Protein 6AU8 (pdb70)

Solvent-accessible surface area: 16052 Å² total; per-residue (Å²): 255,45,70,46,146,11,132,60,34,0,124,157,34,43,56,153,94,1,24,55,101,1,71,55,27,0,89,127,46,25,94,101,80,92,48,66,77,0,38,101,13,0,38,28,0,0,43,17,0,18,87,58,52,59,58,123,12,0,6,41,0,0,26,10,7,0,36,0,0,63,131,37,149,40,147,46,48,97,112,22,1,75,30,4,8,105,3,6,48,72,6,56,82,138,20,95,68,10,111,75,3,20,71,76,3,22,131,22,5,18,60,79,79,148,153,14,60,59,76,1,9,40,27,4,0,49,22,6,55,174,68,102,55,6,51,78,0,11,96,9,0,8,37,4,77,26,2,93,8,1,0,36,0,0,22,59,9,5,72,66,120,17,100,232,35,0,21,12,0,1,0,0,1,1,0,0,1,0,0,10,67,123,34,86,78,6,0,50,61,0,9,63,16,0,8,136,114,3,98,62,12,121,139,30,61,76,14,121,43,26,0,0,1,0,0,52,0,0,20,80,0,5,95,48,52,83,60,96,6,11,58,16,1,20,106,43,0,46,48,7,1,152,63,0,67,1,0,27,14,0,8,25,46,0,0,70,49,49,43,55,45,110,73,172,77,142,45,72,99,2,38,133,61,0,79,25,120,111,9,30,158,120,20,31,98,40,8,29,107,124,15,27,65,26,0,95,113,7,44,99,46,25,182,152,135,184,110,50,62,120,35,3,123,8,0,74,38,8,32,6,67,184

GO terms:
  GO:0005737 cytoplasm (C, IDA)
  GO:0071818 BAT3 complex (C, IDA)
  GO:0036503 ERAD pathway (P, IMP)
  GO:0140597 protein carrier activity (F, IMP)
  GO:0005829 cytosol (C, IDA)
  GO:0071816 tail-anchored membrane protein insertion into ER membrane (P, IDA)
  GO:0005829 cytosol (C, IMP)
  GO:0045048 protein insertion into ER membrane (P, IMP)
  GO:0071816 tail-anchored membrane protein insertion into ER membrane (P, IMP)
  GO:0005515 protein binding (F, IPI)
  GO:0051087 protein-folding chaperone binding (F, IPI)
  GO:0031647 regulation of protein stability (P, IDA)
  GO:0006511 ubiquitin-dependent protein catabolic process (P, IDA)
  GO:0006620 post-translational protein targeting to endoplasmic reticulum membrane (P, IDA)

Structure (mmCIF, N/CA/C/O backbone):
data_6AU8
#
_entry.id   6AU8
#
_cell.length_a   41.660
_cell.length_b   84.560
_cell.length_c   102.580
_cell.angle_alpha   90.000
_cell.angle_beta   90.000
_cell.angle_gamma   90.000
#
_symmetry.space_group_name_H-M   'P 21 21 21'
#
loop_
_entity.id
_entity.type
_entity.pdbx_description
1 polymer 'Golgi to ER traffic protein 4 homolog'
2 polymer 'Large proline-rich protein BAG6'
3 non-polymer GLYCEROL
4 water water
#
loop_
_atom_site.group_PDB
_atom_site.id
_atom_site.type_symbol
_atom_site.label_atom_id
_atom_site.label_alt_id
_atom_site.label_comp_id
_atom_site.label_asym_id
_atom_site.label_entity_id
_atom_site.label_seq_id
_atom_site.pdbx_PDB_ins_code
_atom_site.Cartn_x
_atom_site.Cartn_y
_atom_site.Cartn_z
_atom_site.occupancy
_atom_site.B_iso_or_equiv
_atom_site.auth_seq_id
_atom_site.auth_comp_id
_atom_site.auth_asym_id
_atom_site.auth_atom_id
_atom_site.pdbx_PDB_model_num
ATOM 1 N N . ARG A 1 3 ? 20.121 -1.637 -22.035 1.00 48.98 25 ARG A N 1
ATOM 2 C CA . ARG A 1 3 ? 20.259 -0.833 -20.818 1.00 56.74 25 ARG A CA 1
ATOM 3 C C . ARG A 1 3 ? 19.526 -1.445 -19.622 1.00 61.58 25 ARG A C 1
ATOM 4 O O . ARG A 1 3 ? 20.136 -1.833 -18.618 1.00 57.60 25 ARG A O 1
ATOM 14 N N . VAL A 1 4 ? 18.205 -1.504 -19.718 1.00 58.88 26 VAL A N 1
ATOM 15 C CA . VAL A 1 4 ? 17.404 -2.070 -18.642 1.00 58.47 26 VAL A CA 1
ATOM 16 C C . VAL A 1 4 ? 17.654 -3.570 -18.547 1.00 50.42 26 VAL A C 1
ATOM 17 O O . VAL A 1 4 ? 17.460 -4.186 -17.499 1.00 49.64 26 VAL A O 1
ATOM 30 N N . GLU A 1 5 ? 18.084 -4.153 -19.659 1.00 47.69 27 GLU A N 1
ATOM 31 C CA . GLU A 1 5 ? 18.368 -5.575 -19.712 1.00 51.87 27 GLU A CA 1
ATOM 32 C C . GLU A 1 5 ? 19.406 -5.935 -18.648 1.00 51.11 27 GLU A C 1
ATOM 33 O O . GLU A 1 5 ? 19.324 -6.984 -18.006 1.00 44.22 27 GLU A O 1
ATOM 45 N N . GLY A 1 6 ? 20.366 -5.043 -18.442 1.00 48.24 28 GLY A N 1
ATOM 46 C CA . GLY A 1 6 ? 21.390 -5.263 -17.439 1.00 45.32 28 GLY A CA 1
ATOM 47 C C . GLY A 1 6 ? 20.818 -5.444 -16.049 1.00 44.42 28 GLY A C 1
ATOM 48 O O . GLY A 1 6 ? 21.266 -6.303 -15.293 1.00 41.64 28 GLY A O 1
ATOM 52 N N . LYS A 1 7 ? 19.820 -4.634 -15.706 1.00 40.24 29 LYS A N 1
ATOM 53 C CA . LYS A 1 7 ? 19.268 -4.643 -14.359 1.00 39.15 29 LYS A CA 1
ATOM 54 C C . LYS A 1 7 ? 18.373 -5.873 -14.130 1.00 40.10 29 LYS A C 1
ATOM 55 O O . LYS A 1 7 ? 18.448 -6.541 -13.086 1.00 34.28 29 LYS A O 1
ATOM 74 N N . LEU A 1 8 ? 17.545 -6.176 -15.125 1.00 34.51 30 LEU A N 1
ATOM 75 C CA . LEU A 1 8 ? 16.694 -7.368 -15.097 1.00 39.92 30 LEU A CA 1
ATOM 76 C C . LEU A 1 8 ? 17.543 -8.617 -15.015 1.00 33.53 30 LEU A C 1
ATOM 77 O O . LEU A 1 8 ? 17.234 -9.537 -14.274 1.00 27.70 30 LEU A O 1
ATOM 93 N N . ARG A 1 9 ? 18.622 -8.640 -15.787 1.00 33.33 31 ARG A N 1
ATOM 94 C CA . ARG A 1 9 ? 19.506 -9.795 -15.826 1.00 34.33 31 ARG A CA 1
ATOM 95 C C . ARG A 1 9 ? 20.123 -10.048 -14.448 1.00 36.99 31 ARG A C 1
ATOM 96 O O . ARG A 1 9 ? 20.283 -11.188 -14.000 1.00 33.73 31 ARG A O 1
ATOM 117 N N . ALA A 1 10 ? 20.444 -8.978 -13.741 1.00 30.80 32 ALA A N 1
ATOM 118 C CA . ALA A 1 10 ? 20.964 -9.117 -12.394 1.00 30.30 32 ALA A CA 1
ATOM 119 C C . ALA A 1 10 ? 19.924 -9.726 -11.442 1.00 31.12 32 ALA A C 1
ATOM 120 O O . ALA A 1 10 ? 20.270 -10.544 -10.592 1.00 34.47 32 ALA A O 1
ATOM 127 N N . SER A 1 11 ? 18.652 -9.357 -11.585 1.00 29.56 33 SER A N 1
ATOM 128 C CA . SER A 1 11 ? 17.616 -9.921 -10.719 1.00 27.66 33 SER A CA 1
ATOM 129 C C . SER A 1 11 ? 17.438 -11.403 -10.992 1.00 27.88 33 SER A C 1
ATOM 130 O O . SER A 1 11 ? 17.255 -12.183 -10.058 1.00 28.60 33 SER A O 1
ATOM 138 N N . VAL A 1 12 ? 17.468 -11.797 -12.261 1.00 27.36 34 VAL A N 1
ATOM 139 C CA . VAL A 1 12 ? 17.343 -13.232 -12.568 1.00 27.66 34 VAL A CA 1
ATOM 140 C C . VAL A 1 12 ? 18.522 -13.990 -11.957 1.00 28.44 34 VAL A C 1
ATOM 141 O O . VAL A 1 12 ? 18.339 -15.027 -11.326 1.00 30.63 34 VAL A O 1
ATOM 154 N N . GLU A 1 13 ? 19.726 -13.471 -12.137 1.00 28.83 35 GLU A N 1
ATOM 155 C CA . GLU A 1 13 ? 20.927 -14.149 -11.662 1.00 38.06 35 GLU A CA 1
ATOM 156 C C . GLU A 1 13 ? 20.956 -14.270 -10.141 1.00 40.98 35 GLU A C 1
ATOM 157 O O . GLU A 1 13 ? 21.506 -15.237 -9.605 1.00 39.69 35 GLU A O 1
ATOM 169 N N . LYS A 1 14 ? 20.348 -13.311 -9.444 1.00 33.90 36 LYS A N 1
ATOM 170 C CA . LYS A 1 14 ? 20.202 -13.399 -7.991 1.00 35.01 36 LYS A CA 1
ATOM 171 C C . LYS A 1 14 ? 19.143 -14.425 -7.568 1.00 36.15 36 LYS A C 1
ATOM 172 O O . LYS A 1 14 ? 19.021 -14.756 -6.386 1.00 33.10 36 LYS A O 1
ATOM 191 N N . GLY A 1 15 ? 18.370 -14.937 -8.519 1.00 30.46 37 GLY A N 1
ATOM 192 C CA . GLY A 1 15 ? 17.292 -15.860 -8.184 1.00 27.15 37 GLY A CA 1
ATOM 193 C C . GLY A 1 15 ? 15.951 -15.214 -7.866 1.00 29.50 37 GLY A C 1
ATOM 194 O O . GLY A 1 15 ? 15.037 -15.886 -7.392 1.00 26.67 37 GLY A O 1
ATOM 198 N N . ASP A 1 16 ? 15.806 -13.921 -8.155 1.00 26.14 38 ASP A N 1
ATOM 199 C CA . ASP A 1 16 ? 14.523 -13.246 -7.930 1.00 25.10 38 ASP A CA 1
ATOM 200 C C . ASP A 1 16 ? 13.647 -13.392 -9.175 1.00 22.29 38 ASP A C 1
ATOM 201 O O . ASP A 1 16 ? 13.393 -12.417 -9.890 1.00 23.86 38 ASP A O 1
ATOM 210 N N . TYR A 1 17 ? 13.221 -14.622 -9.456 1.00 22.22 39 TYR A N 1
ATOM 211 C CA . TYR A 1 17 ? 12.619 -14.934 -10.755 1.00 19.82 39 TYR A CA 1
ATOM 212 C C . TYR A 1 17 ? 11.233 -14.333 -10.905 1.00 22.86 39 TYR A C 1
ATOM 213 O O . TYR A 1 17 ? 10.886 -13.772 -11.964 1.00 22.46 39 TYR A O 1
ATOM 231 N N . TYR A 1 18 ? 10.445 -14.444 -9.842 1.00 21.28 40 TYR A N 1
ATOM 232 C CA . TYR A 1 18 ? 9.091 -13.907 -9.837 1.00 23.89 40 TYR A CA 1
ATOM 233 C C . TYR A 1 18 ? 9.113 -12.405 -10.086 1.00 20.86 40 TYR A C 1
ATOM 234 O O . TYR A 1 18 ? 8.383 -11.874 -10.939 1.00 19.85 40 TYR A O 1
ATOM 252 N N . GLU A 1 19 ? 9.987 -11.727 -9.358 1.00 20.22 41 GLU A N 1
ATOM 253 C CA . GLU A 1 19 ? 10.120 -10.292 -9.467 1.00 20.87 41 GLU A CA 1
ATOM 254 C C . GLU A 1 19 ? 10.575 -9.840 -10.846 1.00 20.20 41 GLU A C 1
ATOM 255 O O . GLU A 1 19 ? 9.994 -8.919 -11.437 1.00 21.27 41 GLU A O 1
ATOM 267 N N . ALA A 1 20 ? 11.604 -10.491 -11.375 1.00 21.21 42 ALA A N 1
ATOM 268 C CA . ALA A 1 20 ? 12.084 -10.165 -12.713 1.00 22.60 42 ALA A CA 1
ATOM 269 C C . ALA A 1 20 ? 10.978 -10.400 -13.735 1.00 21.31 42 ALA A C 1
ATOM 270 O O . ALA A 1 20 ? 10.768 -9.589 -14.633 1.00 19.40 42 ALA A O 1
ATOM 277 N N . HIS A 1 21 ? 10.258 -11.509 -13.587 1.00 20.08 43 HIS A N 1
ATOM 278 C CA . HIS A 1 21 ? 9.182 -11.848 -14.511 1.00 21.98 43 HIS A CA 1
ATOM 279 C C . HIS A 1 21 ? 8.136 -10.735 -14.582 1.00 23.98 43 HIS A C 1
ATOM 280 O O . HIS A 1 21 ? 7.771 -10.291 -15.681 1.00 19.05 43 HIS A O 1
ATOM 294 N N . GLN A 1 22 ? 7.685 -10.238 -13.430 1.00 18.77 44 GLN A N 1
ATOM 295 C CA . GLN A 1 22 ? 6.656 -9.214 -13.432 1.00 20.71 44 GLN A CA 1
ATOM 296 C C . GLN A 1 22 ? 7.204 -7.894 -13.950 1.00 19.44 44 GLN A C 1
ATOM 297 O O . GLN A 1 22 ? 6.457 -7.108 -14.528 1.00 19.30 44 GLN A O 1
ATOM 311 N N . MET A 1 23 ? 8.499 -7.638 -13.759 1.00 18.45 45 MET A N 1
ATOM 312 C CA . MET A 1 23 ? 9.091 -6.428 -14.302 1.00 20.58 45 MET A CA 1
ATOM 313 C C . MET A 1 23 ? 9.196 -6.522 -15.823 1.00 19.16 45 MET A C 1
ATOM 314 O O . MET A 1 23 ? 8.989 -5.534 -16.511 1.00 18.10 45 MET A O 1
ATOM 328 N N . TYR A 1 24 ? 9.508 -7.704 -16.357 1.00 19.20 46 TYR A N 1
ATOM 329 C CA . TYR A 1 24 ? 9.541 -7.860 -17.804 1.00 18.54 46 TYR A CA 1
ATOM 330 C C . TYR A 1 24 ? 8.156 -7.558 -18.376 1.00 20.54 46 TYR A C 1
ATOM 331 O O . TYR A 1 24 ? 8.019 -6.890 -19.415 1.00 18.50 46 TYR A O 1
ATOM 349 N N . ARG A 1 25 ? 7.135 -8.084 -17.709 1.00 18.59 47 ARG A N 1
ATOM 350 C CA . ARG A 1 25 ? 5.759 -7.893 -18.151 1.00 19.09 47 ARG A CA 1
ATOM 351 C C . ARG A 1 25 ? 5.413 -6.417 -18.090 1.00 20.68 47 ARG A C 1
ATOM 352 O O . ARG A 1 25 ? 4.831 -5.872 -19.025 1.00 21.97 47 ARG A O 1
ATOM 373 N N . THR A 1 26 ? 5.803 -5.765 -17.002 1.00 16.95 48 THR A N 1
ATOM 374 C CA . THR A 1 26 ? 5.524 -4.334 -16.875 1.00 16.04 48 THR A CA 1
ATOM 375 C C . THR A 1 26 ? 6.107 -3.535 -18.043 1.00 18.77 48 THR A C 1
ATOM 376 O O . THR A 1 26 ? 5.433 -2.691 -18.670 1.00 20.41 48 THR A O 1
ATOM 387 N N . LEU A 1 27 ? 7.375 -3.768 -18.337 1.00 19.65 49 LEU A N 1
ATOM 388 C CA . LEU A 1 27 ? 8.015 -3.028 -19.410 1.00 19.90 49 LEU A CA 1
ATOM 389 C C . LEU A 1 27 ? 7.421 -3.421 -20.767 1.00 20.86 49 LEU A C 1
ATOM 390 O O . LEU A 1 27 ? 7.275 -2.579 -21.646 1.00 20.09 49 LEU A O 1
ATOM 406 N N . PHE A 1 28 ? 7.083 -4.694 -20.945 1.00 19.55 50 PHE A N 1
ATOM 407 C CA . PHE A 1 28 ? 6.438 -5.109 -22.190 1.00 19.27 50 PHE A CA 1
ATOM 408 C C . PHE A 1 28 ? 5.185 -4.274 -22.472 1.00 20.76 50 PHE A C 1
ATOM 409 O O . PHE A 1 28 ? 5.035 -3.682 -23.535 1.00 19.44 50 PHE A O 1
ATOM 426 N N . PHE A 1 29 ? 4.285 -4.190 -21.509 1.00 17.69 51 PHE A N 1
ATOM 427 C CA . PHE A 1 29 ? 3.022 -3.521 -21.768 1.00 19.69 51 PHE A CA 1
ATOM 428 C C . PHE A 1 29 ? 3.256 -2.018 -21.905 1.00 23.07 51 PHE A C 1
ATOM 429 O O . PHE A 1 29 ? 2.568 -1.350 -22.671 1.00 23.64 51 PHE A O 1
ATOM 446 N N . ARG A 1 30 ? 4.244 -1.501 -21.184 1.00 22.78 52 ARG A N 1
ATOM 447 C CA . ARG A 1 30 ? 4.572 -0.089 -21.282 1.00 26.85 52 ARG A CA 1
ATOM 448 C C . ARG A 1 30 ? 5.073 0.245 -22.689 1.00 27.46 52 ARG A C 1
ATOM 449 O O . ARG A 1 30 ? 4.616 1.215 -23.322 1.00 25.66 52 ARG A O 1
ATOM 470 N N . TYR A 1 31 ? 6.045 -0.528 -23.165 1.00 23.34 53 TYR A N 1
ATOM 471 C CA . TYR A 1 31 ? 6.557 -0.336 -24.525 1.00 23.72 53 TYR A CA 1
ATOM 472 C C . TYR A 1 31 ? 5.458 -0.523 -25.557 1.00 24.38 53 TYR A C 1
ATOM 473 O O . TYR A 1 31 ? 5.349 0.273 -26.517 1.00 25.90 53 TYR A O 1
ATOM 491 N N . MET A 1 32 ? 4.631 -1.551 -25.377 1.00 21.25 54 MET A N 1
ATOM 492 C CA . MET A 1 32 ? 3.529 -1.754 -26.306 1.00 23.83 54 MET A CA 1
ATOM 493 C C . MET A 1 32 ? 2.597 -0.547 -26.308 1.00 31.12 54 MET A C 1
ATOM 494 O O . MET A 1 32 ? 2.201 -0.102 -27.374 1.00 30.40 54 MET A O 1
ATOM 508 N N . SER A 1 33 ? 2.263 -0.006 -25.134 1.00 23.69 55 SER A N 1
ATOM 509 C CA . SER A 1 33 ? 1.380 1.181 -25.076 1.00 30.39 55 SER A CA 1
ATOM 510 C C . SER A 1 33 ? 1.950 2.378 -25.831 1.00 30.23 55 SER A C 1
ATOM 511 O O . SER A 1 33 ? 1.198 3.230 -26.327 1.00 29.74 55 SER A O 1
ATOM 519 N N . GLN A 1 34 ? 3.275 2.455 -25.891 1.00 27.56 56 GLN A N 1
ATOM 520 C CA . GLN A 1 34 ? 3.972 3.511 -26.609 1.00 30.24 56 GLN A CA 1
ATOM 521 C C . GLN A 1 34 ? 4.257 3.163 -28.081 1.00 33.76 56 GLN A C 1
ATOM 522 O O . GLN A 1 34 ? 5.015 3.870 -28.753 1.00 34.08 56 GLN A O 1
ATOM 536 N N . SER A 1 35 ? 3.630 2.094 -28.562 1.00 27.08 57 SER A N 1
ATOM 537 C CA . SER A 1 35 ? 3.848 1.561 -29.916 1.00 28.85 57 SER A CA 1
ATOM 538 C C . SER A 1 35 ? 5.308 1.184 -30.193 1.00 30.23 57 SER A C 1
ATOM 539 O O . SER A 1 35 ? 5.731 1.102 -31.357 1.00 29.84 57 SER A O 1
ATOM 547 N N . LYS A 1 36 ? 6.078 0.932 -29.136 1.00 25.29 58 LYS A N 1
ATOM 548 C CA . LYS A 1 36 ? 7.446 0.452 -29.298 1.00 23.21 58 LYS A CA 1
ATOM 549 C C . LYS A 1 36 ? 7.430 -1.081 -29.389 1.00 25.83 58 LYS A C 1
ATOM 550 O O . LYS A 1 36 ? 7.993 -1.772 -28.521 1.00 23.22 58 LYS A O 1
ATOM 569 N N . HIS A 1 37 ? 6.783 -1.601 -30.436 1.00 25.26 59 HIS A N 1
ATOM 570 C CA . HIS A 1 37 ? 6.525 -3.037 -30.545 1.00 23.84 59 HIS A CA 1
ATOM 571 C C . HIS A 1 37 ? 7.822 -3.836 -30.668 1.00 25.60 59 HIS A C 1
ATOM 572 O O . HIS A 1 37 ? 7.952 -4.943 -30.132 1.00 22.65 59 HIS A O 1
ATOM 586 N N . THR A 1 38 ? 8.776 -3.266 -31.383 1.00 24.15 60 THR A N 1
ATOM 587 C CA . THR A 1 38 ? 10.038 -3.925 -31.625 1.00 24.05 60 THR A CA 1
ATOM 588 C C . THR A 1 38 ? 10.825 -4.070 -30.336 1.00 24.51 60 THR A C 1
ATOM 589 O O . THR A 1 38 ? 11.355 -5.149 -30.041 1.00 24.21 60 THR A O 1
ATOM 600 N N . GLU A 1 39 ? 10.931 -2.972 -29.585 1.00 22.04 61 GLU A N 1
ATOM 601 C CA . GLU A 1 39 ? 11.678 -2.993 -28.326 1.00 24.68 61 GLU A CA 1
ATOM 602 C C . GLU A 1 39 ? 11.022 -3.983 -27.352 1.00 22.73 61 GLU A C 1
ATOM 603 O O . GLU A 1 39 ? 11.704 -4.728 -26.622 1.00 22.69 61 GLU A O 1
ATOM 615 N N . ALA A 1 40 ? 9.696 -4.028 -27.383 1.00 21.59 62 ALA A N 1
ATOM 616 C CA . ALA A 1 40 ? 8.945 -4.924 -26.510 1.00 22.72 62 ALA A CA 1
ATOM 617 C C . ALA A 1 40 ? 9.301 -6.389 -26.818 1.00 22.42 62 ALA A C 1
ATOM 618 O O . ALA A 1 40 ? 9.622 -7.145 -25.911 1.00 23.18 62 ALA A O 1
ATOM 625 N N . ARG A 1 41 ? 9.265 -6.763 -28.093 1.00 21.64 63 ARG A N 1
ATOM 626 C CA . ARG A 1 41 ? 9.593 -8.121 -28.529 1.00 20.32 63 ARG A CA 1
ATOM 627 C C . ARG A 1 41 ? 11.026 -8.506 -28.220 1.00 19.47 63 ARG A C 1
ATOM 628 O O . ARG A 1 41 ? 11.298 -9.637 -27.787 1.00 21.08 63 ARG A O 1
ATOM 649 N N . GLU A 1 42 ? 11.949 -7.579 -28.440 1.00 21.24 64 GLU A N 1
ATOM 650 C CA . GLU A 1 42 ? 13.366 -7.872 -28.276 1.00 22.48 64 GLU A CA 1
ATOM 651 C C . GLU A 1 42 ? 13.695 -8.152 -26.824 1.00 21.48 64 GLU A C 1
ATOM 652 O O . GLU A 1 42 ? 14.465 -9.066 -26.512 1.00 22.82 64 GLU A O 1
ATOM 665 N N . LEU A 1 43 ? 13.095 -7.365 -25.938 1.00 21.55 65 LEU A N 1
ATOM 666 C CA . LEU A 1 43 ? 13.284 -7.534 -24.507 1.00 20.36 65 LEU A CA 1
ATOM 667 C C . LEU A 1 43 ? 12.679 -8.867 -24.053 1.00 20.34 65 LEU A C 1
ATOM 668 O O . LEU A 1 43 ? 13.289 -9.584 -23.256 1.00 22.45 65 LEU A O 1
ATOM 684 N N . MET A 1 44 ? 11.491 -9.208 -24.562 1.00 19.61 66 MET A N 1
ATOM 685 C CA . MET A 1 44 ? 10.848 -10.461 -24.150 1.00 19.86 66 MET A CA 1
ATOM 686 C C . MET A 1 44 ? 11.639 -11.675 -24.630 1.00 23.51 66 MET A C 1
ATOM 687 O O . MET A 1 44 ? 11.733 -12.676 -23.926 1.00 21.43 66 MET A O 1
ATOM 701 N N . TYR A 1 45 ? 12.211 -11.586 -25.824 1.00 22.23 67 TYR A N 1
ATOM 702 C CA . TYR A 1 45 ? 12.929 -12.706 -26.386 1.00 20.00 67 TYR A CA 1
ATOM 703 C C . TYR A 1 45 ? 14.201 -12.942 -25.584 1.00 22.01 67 TYR A C 1
ATOM 704 O O . TYR A 1 45 ? 14.511 -14.062 -25.209 1.00 22.12 67 TYR A O 1
ATOM 722 N N . SER A 1 46 ? 14.930 -11.879 -25.289 1.00 21.46 68 SER A N 1
ATOM 723 C CA . SER A 1 46 ? 16.152 -12.035 -24.503 1.00 25.55 68 SER A CA 1
ATOM 724 C C . SER A 1 46 ? 15.834 -12.521 -23.086 1.00 24.44 68 SER A C 1
ATOM 725 O O . SER A 1 46 ? 16.587 -13.317 -22.514 1.00 25.08 68 SER A O 1
ATOM 733 N N . GLY A 1 47 ? 14.709 -12.066 -22.529 1.00 22.24 69 GLY A N 1
ATOM 734 C CA . GLY A 1 47 ? 14.247 -12.532 -21.228 1.00 24.01 69 GLY A CA 1
ATOM 735 C C . GLY A 1 47 ? 13.860 -14.002 -21.222 1.00 22.10 69 GLY A C 1
ATOM 736 O O . GLY A 1 47 ? 14.215 -14.756 -20.312 1.00 21.54 69 GLY A O 1
ATOM 740 N N . ALA A 1 48 ? 13.144 -14.427 -22.259 1.00 20.91 70 ALA A N 1
ATOM 741 C CA . ALA A 1 48 ? 12.788 -15.844 -22.393 1.00 19.49 70 ALA A CA 1
ATOM 742 C C . ALA A 1 48 ? 14.022 -16.726 -22.363 1.00 19.00 70 ALA A C 1
ATOM 743 O O . ALA A 1 48 ? 14.071 -17.716 -21.620 1.00 19.72 70 ALA A O 1
ATOM 750 N N . LEU A 1 49 ? 15.002 -16.382 -23.184 1.00 21.70 71 LEU A N 1
ATOM 751 C CA . LEU A 1 49 ? 16.238 -17.150 -23.269 1.00 25.66 71 LEU A CA 1
ATOM 752 C C . LEU A 1 49 ? 16.931 -17.214 -21.903 1.00 26.23 71 LEU A C 1
ATOM 753 O O . LEU A 1 49 ? 17.417 -18.274 -21.469 1.00 21.85 71 LEU A O 1
ATOM 769 N N . LEU A 1 50 ? 16.967 -16.082 -21.215 1.00 24.09 72 LEU A N 1
ATOM 770 C CA . LEU A 1 50 ? 17.573 -16.019 -19.896 1.00 24.46 72 LEU A CA 1
ATOM 771 C C . LEU A 1 50 ? 16.831 -16.901 -18.898 1.00 22.64 72 LEU A C 1
ATOM 772 O O . LEU A 1 50 ? 17.452 -17.700 -18.175 1.00 24.06 72 LEU A O 1
ATOM 788 N N . PHE A 1 51 ? 15.500 -16.824 -18.868 1.00 21.37 73 PHE A N 1
ATOM 789 C CA . PHE A 1 51 ? 14.759 -17.721 -17.982 1.00 18.22 73 PHE A CA 1
ATOM 790 C C . PHE A 1 51 ? 14.942 -19.201 -18.371 1.00 21.26 73 PHE A C 1
ATOM 791 O O . PHE A 1 51 ? 15.049 -20.059 -17.487 1.00 21.86 73 PHE A O 1
ATOM 808 N N . PHE A 1 52 ? 15.006 -19.512 -19.668 1.00 19.80 74 PHE A N 1
ATOM 809 C CA . PHE A 1 52 ? 15.223 -20.911 -20.043 1.00 21.10 74 PHE A CA 1
ATOM 810 C C . PHE A 1 52 ? 16.569 -21.425 -19.501 1.00 24.15 74 PHE A C 1
ATOM 811 O O . PHE A 1 52 ? 16.669 -22.571 -19.050 1.00 22.72 74 PHE A O 1
ATOM 828 N N . SER A 1 53 ? 17.591 -20.576 -19.516 1.00 24.02 75 SER A N 1
ATOM 829 C CA . SER A 1 53 ? 18.910 -21.000 -19.063 1.00 28.16 75 SER A CA 1
ATOM 830 C C . SER A 1 53 ? 18.944 -21.318 -17.559 1.00 29.99 75 SER A C 1
ATOM 831 O O . SER A 1 53 ? 19.843 -22.027 -17.108 1.00 28.20 75 SER A O 1
ATOM 839 N N . HIS A 1 54 ? 17.928 -20.863 -16.813 1.00 24.83 76 HIS A N 1
ATOM 840 C CA . HIS A 1 54 ? 17.819 -21.101 -15.392 1.00 25.52 76 HIS A CA 1
ATOM 841 C C . HIS A 1 54 ? 16.828 -22.207 -15.062 1.00 27.14 76 HIS A C 1
ATOM 842 O O . HIS A 1 54 ? 16.552 -22.466 -13.898 1.00 27.76 76 HIS A O 1
ATOM 856 N N . GLY A 1 55 ? 16.294 -22.850 -16.093 1.00 25.36 77 GLY A N 1
ATOM 857 C CA . GLY A 1 55 ? 15.269 -23.856 -15.930 1.00 24.14 77 GLY A CA 1
ATOM 858 C C . GLY A 1 55 ? 13.896 -23.322 -15.581 1.00 26.34 77 GLY A C 1
ATOM 859 O O . GLY A 1 55 ? 12.991 -24.093 -15.239 1.00 26.17 77 GLY A O 1
ATOM 863 N N . GLN A 1 56 ? 13.711 -22.010 -15.684 1.00 19.68 78 GLN A N 1
ATOM 864 C CA . GLN A 1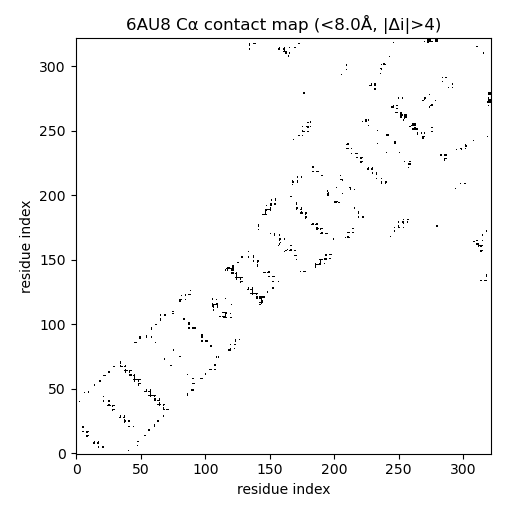 56 ? 12.421 -21.423 -15.333 1.00 20.64 78 GLN A CA 1
ATOM 865 C C . GLN A 1 56 ? 11.474 -21.426 -16.533 1.00 25.31 78 GLN A C 1
ATOM 866 O O . GLN A 1 56 ? 11.272 -20.402 -17.190 1.00 22.45 78 GLN A O 1
ATOM 880 N N . GLN A 1 57 ? 10.900 -22.589 -16.810 1.00 21.84 79 GLN A N 1
ATOM 881 C CA . GLN A 1 57 ? 10.143 -22.818 -18.013 1.00 20.59 79 GLN A CA 1
ATOM 882 C C . GLN A 1 57 ? 8.847 -22.051 -18.025 1.00 23.15 79 GLN A C 1
ATOM 883 O O . GLN A 1 57 ? 8.432 -21.577 -19.067 1.00 24.25 79 GLN A O 1
ATOM 897 N N . ASN A 1 58 ? 8.193 -21.926 -16.885 1.00 23.50 80 ASN A N 1
ATOM 898 C CA . ASN A 1 58 ? 6.903 -21.251 -16.883 1.00 28.20 80 ASN A CA 1
ATOM 899 C C . ASN A 1 58 ? 7.053 -19.777 -17.222 1.00 24.46 80 ASN A C 1
ATOM 900 O O . ASN A 1 58 ? 6.298 -19.256 -18.045 1.00 23.38 80 ASN A O 1
ATOM 911 N N . SER A 1 59 ? 8.032 -19.108 -16.619 1.00 23.25 81 SER A N 1
ATOM 912 C CA . SER A 1 59 ? 8.288 -17.713 -16.964 1.00 20.19 81 SER A CA 1
ATOM 913 C C . SER A 1 59 ? 8.764 -17.538 -18.398 1.00 20.69 81 SER A C 1
ATOM 914 O O . SER A 1 59 ? 8.338 -16.604 -19.071 1.00 20.77 81 SER A O 1
ATOM 922 N N . ALA A 1 60 ? 9.645 -18.419 -18.866 1.00 21.23 82 ALA A N 1
ATOM 923 C CA . ALA A 1 60 ? 10.157 -18.307 -20.225 1.00 20.19 82 ALA A CA 1
ATOM 924 C C . ALA A 1 60 ? 9.029 -18.460 -21.234 1.00 20.89 82 ALA A C 1
ATOM 925 O O . ALA A 1 60 ? 8.982 -17.741 -22.239 1.00 20.58 82 ALA A O 1
ATOM 932 N N . ALA A 1 61 ? 8.143 -19.416 -20.981 1.00 20.71 83 ALA A N 1
ATOM 933 C CA . ALA A 1 61 ? 7.023 -19.654 -21.887 1.00 23.00 83 ALA A CA 1
ATOM 934 C C . ALA A 1 61 ? 6.088 -18.439 -21.921 1.00 23.81 83 ALA A C 1
ATOM 935 O O . ALA A 1 61 ? 5.588 -18.061 -22.971 1.00 21.43 83 ALA A O 1
ATOM 942 N N . ASP A 1 62 ? 5.838 -17.851 -20.761 1.00 19.44 84 ASP A N 1
ATOM 943 C CA . ASP A 1 62 ? 5.013 -16.637 -20.703 1.00 20.74 84 ASP A CA 1
ATOM 944 C C . ASP A 1 62 ? 5.606 -15.501 -21.514 1.00 20.98 84 ASP A C 1
ATOM 945 O O . ASP A 1 62 ? 4.890 -14.859 -22.287 1.00 21.29 84 ASP A O 1
ATOM 954 N N . LEU A 1 63 ? 6.903 -15.242 -21.367 1.00 18.88 85 LEU A N 1
ATOM 955 C CA . LEU A 1 63 ? 7.544 -14.208 -22.175 1.00 19.35 85 LEU A CA 1
ATOM 956 C C . LEU A 1 63 ? 7.525 -14.544 -23.679 1.00 18.25 85 LEU A C 1
ATOM 957 O O . LEU A 1 63 ? 7.398 -13.656 -24.534 1.00 20.88 85 LEU A O 1
ATOM 973 N N . SER A 1 64 ? 7.634 -15.826 -23.998 1.00 19.86 86 SER A N 1
ATOM 974 C CA . SER A 1 64 ? 7.530 -16.289 -25.393 1.00 19.08 86 SER A CA 1
ATOM 975 C C . SER A 1 64 ? 6.165 -15.968 -26.032 1.00 20.99 86 SER A C 1
ATOM 976 O O . SER A 1 64 ? 6.090 -15.648 -27.232 1.00 20.33 86 SER A O 1
ATOM 984 N N . MET A 1 65 ? 5.097 -16.061 -25.253 1.00 19.13 87 MET A N 1
ATOM 985 C CA . MET A 1 65 ? 3.774 -15.703 -25.725 1.00 19.59 87 MET A CA 1
ATOM 986 C C . MET A 1 65 ? 3.735 -14.198 -25.973 1.00 21.72 87 MET A C 1
ATOM 987 O O . MET A 1 65 ? 3.085 -13.740 -26.910 1.00 21.73 87 MET A O 1
ATOM 1001 N N . LEU A 1 66 ? 4.450 -13.422 -25.161 1.00 21.18 88 LEU A N 1
ATOM 1002 C CA . LEU A 1 66 ? 4.449 -11.969 -25.362 1.00 18.50 88 LEU A CA 1
ATOM 1003 C C . LEU A 1 66 ? 5.231 -11.575 -26.625 1.00 20.16 88 LEU A C 1
ATOM 1004 O O . LEU A 1 66 ? 4.892 -10.571 -27.284 1.00 20.49 88 LEU A O 1
ATOM 1020 N N . VAL A 1 67 ? 6.275 -12.334 -26.961 1.00 20.59 89 VAL A N 1
ATOM 1021 C CA . VAL A 1 67 ? 6.917 -12.176 -28.281 1.00 22.37 89 VAL A CA 1
ATOM 1022 C C . VAL A 1 67 ? 5.850 -12.252 -29.383 1.00 20.07 89 VAL A C 1
ATOM 1023 O O . VAL A 1 67 ? 5.781 -11.375 -30.252 1.00 19.31 89 VAL A O 1
ATOM 1036 N N . LEU A 1 68 ? 5.014 -13.282 -29.344 1.00 20.92 90 LEU A N 1
ATOM 1037 C CA . LEU A 1 68 ? 3.973 -13.455 -30.361 1.00 22.16 90 LEU A CA 1
ATOM 1038 C C . LEU A 1 68 ? 2.932 -12.353 -30.313 1.00 23.34 90 LEU A C 1
ATOM 1039 O O . LEU A 1 68 ? 2.462 -11.891 -31.357 1.00 22.67 90 LEU A O 1
ATOM 1055 N N . GLU A 1 69 ? 2.577 -11.892 -29.118 1.00 21.08 91 GLU A N 1
ATOM 1056 C CA . GLU A 1 69 ? 1.667 -10.748 -28.995 1.00 19.97 91 GLU A CA 1
ATOM 1057 C C . GLU A 1 69 ? 2.192 -9.519 -29.728 1.00 22.52 91 GLU A C 1
ATOM 1058 O O . GLU A 1 69 ? 1.434 -8.843 -30.436 1.00 23.30 91 GLU A O 1
ATOM 1070 N N . SER A 1 70 ? 3.475 -9.211 -29.562 1.00 21.30 92 SER A N 1
ATOM 1071 C CA . SER A 1 70 ? 4.071 -8.096 -30.287 1.00 20.50 92 SER A CA 1
ATOM 1072 C C . SER A 1 70 ? 4.084 -8.293 -31.818 1.00 21.93 92 SER A C 1
ATOM 1073 O O . SER A 1 70 ? 3.753 -7.372 -32.587 1.00 24.26 92 SER A O 1
ATOM 1081 N N . LEU A 1 71 ? 4.494 -9.480 -32.267 1.00 18.71 93 LEU A N 1
ATOM 1082 C CA . LEU A 1 71 ? 4.453 -9.818 -33.684 1.00 19.10 93 LEU A CA 1
ATOM 1083 C C . LEU A 1 71 ? 3.059 -9.636 -34.287 1.00 22.80 93 LEU A C 1
ATOM 1084 O O . LEU A 1 71 ? 2.911 -9.173 -35.419 1.00 22.79 93 LEU A O 1
ATOM 1100 N N . GLU A 1 72 ? 2.045 -10.030 -33.529 1.00 19.90 94 GLU A N 1
ATOM 1101 C CA . GLU A 1 72 ? 0.670 -9.933 -33.981 1.00 24.46 94 GLU A CA 1
ATOM 1102 C C . GLU A 1 72 ? 0.171 -8.506 -34.070 1.00 29.31 94 GLU A C 1
ATOM 1103 O O . GLU A 1 72 ? -0.392 -8.096 -35.080 1.00 28.83 94 GLU A O 1
ATOM 1115 N N . LYS A 1 73 ? 0.366 -7.759 -32.991 1.00 23.14 95 LYS A N 1
ATOM 1116 C CA . LYS A 1 73 ? -0.135 -6.376 -32.906 1.00 23.74 95 LYS A CA 1
ATOM 1117 C C . LYS A 1 73 ? 0.536 -5.480 -33.926 1.00 32.34 95 LYS A C 1
ATOM 1118 O O . LYS A 1 73 ? -0.099 -4.586 -34.486 1.00 31.85 95 LYS A O 1
ATOM 1137 N N . ALA A 1 74 ? 1.823 -5.713 -34.156 1.00 26.58 96 ALA A N 1
ATOM 1138 C CA . ALA A 1 74 ? 2.589 -4.931 -35.113 1.00 30.54 96 ALA A CA 1
ATOM 1139 C C . ALA A 1 74 ? 2.405 -5.406 -36.556 1.00 28.72 96 ALA A C 1
ATOM 1140 O O . ALA A 1 74 ? 2.915 -4.780 -37.478 1.00 29.81 96 ALA A O 1
ATOM 1147 N N . GLU A 1 75 ? 1.686 -6.511 -36.745 1.00 23.87 97 GLU A N 1
ATOM 1148 C CA . GLU A 1 75 ? 1.434 -7.062 -38.080 1.00 27.85 97 GLU A CA 1
ATOM 1149 C C . GLU A 1 75 ? 2.721 -7.346 -38.850 1.00 32.03 97 GLU A C 1
ATOM 1150 O O . GLU A 1 75 ? 2.824 -7.092 -40.048 1.00 30.96 97 GLU A O 1
ATOM 1162 N N . VAL A 1 76 ? 3.690 -7.905 -38.137 1.00 25.84 98 VAL A N 1
ATOM 1163 C CA . VAL A 1 76 ? 4.976 -8.307 -38.686 1.00 23.07 98 VAL A CA 1
ATOM 1164 C C . VAL A 1 76 ? 4.785 -9.492 -39.615 1.00 28.02 98 VAL A C 1
ATOM 1165 O O . VAL A 1 76 ? 3.994 -10.398 -39.330 1.00 27.99 98 VAL A O 1
ATOM 1178 N N . GLU A 1 77 ? 5.507 -9.479 -40.730 1.00 24.98 99 GLU A N 1
ATOM 1179 C CA . GLU A 1 77 ? 5.495 -10.570 -41.701 1.00 25.39 99 GLU A CA 1
ATOM 1180 C C . GLU A 1 77 ? 6.583 -11.569 -41.374 1.00 26.00 99 GLU A C 1
ATOM 1181 O O . GLU A 1 77 ? 7.530 -11.255 -40.659 1.00 24.94 99 GLU A O 1
ATOM 1193 N N . VAL A 1 78 ? 6.476 -12.767 -41.934 1.00 25.65 100 VAL A N 1
ATOM 1194 C CA . VAL A 1 78 ? 7.502 -13.756 -41.727 1.00 25.40 100 VAL A CA 1
ATOM 1195 C C . VAL A 1 78 ? 8.828 -13.294 -42.306 1.00 27.42 100 VAL A C 1
ATOM 1196 O O . VAL A 1 78 ? 8.881 -12.719 -43.391 1.00 26.93 100 VAL A O 1
ATOM 1209 N N . ALA A 1 79 ? 9.893 -13.553 -41.556 1.00 26.41 101 ALA A N 1
ATOM 1210 C CA . ALA A 1 79 ? 11.268 -13.386 -42.017 1.00 28.20 101 ALA A CA 1
ATOM 1211 C C . ALA A 1 79 ? 12.100 -14.509 -41.420 1.00 30.90 101 ALA A C 1
ATOM 1212 O O . ALA A 1 79 ? 11.744 -15.034 -40.357 1.00 26.06 101 ALA A O 1
ATOM 1219 N N . ASP A 1 80 ? 13.203 -14.877 -42.064 1.00 24.30 102 ASP A N 1
ATOM 1220 C CA . ASP A 1 80 ? 13.943 -16.066 -41.644 1.00 30.67 102 ASP A CA 1
ATOM 1221 C C . ASP A 1 80 ? 14.385 -15.974 -40.194 1.00 32.28 102 ASP A C 1
ATOM 1222 O O . ASP A 1 80 ? 14.294 -16.945 -39.436 1.00 28.14 102 ASP A O 1
ATOM 1231 N N . GLU A 1 81 ? 14.868 -14.809 -39.798 1.00 29.01 103 GLU A N 1
ATOM 1232 C CA . GLU A 1 81 ? 15.395 -14.645 -38.458 1.00 27.90 103 GLU A CA 1
ATOM 1233 C C . GLU A 1 81 ? 14.303 -14.828 -37.404 1.00 29.06 103 GLU A C 1
ATOM 1234 O O . GLU A 1 81 ? 14.534 -15.449 -36.346 1.00 28.06 103 GLU A O 1
ATOM 1246 N N . LEU A 1 82 ? 13.101 -14.340 -37.704 1.00 21.62 104 LEU A N 1
ATOM 1247 C CA . LEU A 1 82 ? 12.000 -14.433 -36.755 1.00 23.17 104 LEU A CA 1
ATOM 1248 C C . LEU A 1 82 ? 11.604 -15.891 -36.589 1.00 21.77 104 LEU A C 1
ATOM 1249 O O . LEU A 1 82 ? 11.370 -16.364 -35.480 1.00 23.03 104 LEU A O 1
ATOM 1265 N N . LEU A 1 83 ? 11.544 -16.614 -37.701 1.00 20.72 105 LEU A N 1
ATOM 1266 C CA . LEU A 1 83 ? 11.146 -18.021 -37.606 1.00 20.68 105 LEU A CA 1
ATOM 1267 C C . LEU A 1 83 ? 12.159 -18.808 -36.800 1.00 25.78 105 LEU A C 1
ATOM 1268 O O . LEU A 1 83 ? 11.808 -19.696 -36.020 1.00 23.18 105 LEU A O 1
ATOM 1284 N N . GLU A 1 84 ? 13.426 -18.519 -37.025 1.00 24.04 106 GLU A N 1
ATOM 1285 C CA . GLU A 1 84 ? 14.476 -19.237 -36.337 1.00 26.67 106 GLU A CA 1
ATOM 1286 C C . GLU A 1 84 ? 14.444 -18.922 -34.836 1.00 25.91 106 GLU A C 1
ATOM 1287 O O . GLU A 1 84 ? 14.693 -19.797 -34.018 1.00 28.93 106 GLU A O 1
ATOM 1299 N N . ASN A 1 85 ? 14.082 -17.696 -34.491 1.00 24.97 107 ASN A N 1
ATOM 1300 C CA . ASN A 1 85 ? 13.919 -17.309 -33.101 1.00 24.36 107 ASN A CA 1
ATOM 1301 C C . ASN A 1 85 ? 12.791 -18.062 -32.424 1.00 23.96 107 ASN A C 1
ATOM 1302 O O . ASN A 1 85 ? 12.943 -18.555 -31.313 1.00 23.25 107 ASN A O 1
ATOM 1313 N N . LEU A 1 86 ? 11.648 -18.108 -33.083 1.00 21.68 108 LEU A N 1
ATOM 1314 C CA . LEU A 1 86 ? 10.506 -18.824 -32.564 1.00 18.03 108 LEU A CA 1
ATOM 1315 C C . LEU A 1 86 ? 10.782 -20.321 -32.436 1.00 25.11 108 LEU A C 1
ATOM 1316 O O . LEU A 1 86 ? 10.365 -20.923 -31.469 1.00 22.18 108 LEU A O 1
ATOM 1332 N N . ALA A 1 87 ? 11.470 -20.933 -33.403 1.00 23.44 109 ALA A N 1
ATOM 1333 C CA . ALA A 1 87 ? 11.795 -22.363 -33.266 1.00 21.72 109 ALA A CA 1
ATOM 1334 C C . ALA A 1 87 ? 12.803 -22.623 -32.140 1.00 22.23 109 ALA A C 1
ATOM 1335 O O . ALA A 1 87 ? 12.773 -23.688 -31.481 1.00 21.58 109 ALA A O 1
ATOM 1342 N N . LYS A 1 88 ? 13.684 -21.658 -31.895 1.00 21.51 110 LYS A N 1
ATOM 1343 C CA . LYS A 1 88 ? 14.654 -21.798 -30.806 1.00 24.74 110 LYS A CA 1
ATOM 1344 C C . LYS A 1 88 ? 13.929 -21.867 -29.464 1.00 23.24 110 LYS A C 1
ATOM 1345 O O . LYS A 1 88 ? 14.181 -22.754 -28.663 1.00 21.14 110 LYS A O 1
ATOM 1364 N N . VAL A 1 89 ? 13.036 -20.916 -29.223 1.00 21.83 111 VAL A N 1
ATOM 1365 C CA . VAL A 1 89 ? 12.200 -20.922 -28.037 1.00 23.33 111 VAL A CA 1
ATOM 1366 C C . VAL A 1 89 ? 11.404 -22.232 -27.920 1.00 24.25 111 VAL A C 1
ATOM 1367 O O . VAL A 1 89 ? 11.373 -22.842 -26.836 1.00 21.75 111 VAL A O 1
ATOM 1380 N N . PHE A 1 90 ? 10.798 -22.688 -29.022 1.00 21.28 112 PHE A N 1
ATOM 1381 C CA . PHE A 1 90 ? 10.077 -23.966 -29.022 1.00 21.59 112 PHE A CA 1
ATOM 1382 C C . PHE A 1 90 ? 10.963 -25.093 -28.543 1.00 21.74 112 PHE A C 1
ATOM 1383 O O . PHE A 1 90 ? 10.531 -25.951 -27.751 1.00 23.99 112 PHE A O 1
ATOM 1400 N N . SER A 1 91 ? 12.216 -25.086 -28.984 1.00 20.62 113 SER A N 1
ATOM 1401 C CA . SER A 1 91 ? 13.117 -26.201 -28.694 1.00 21.41 113 SER A CA 1
ATOM 1402 C C . SER A 1 91 ? 13.535 -26.231 -27.227 1.00 26.41 113 SER A C 1
ATOM 1403 O O . SER A 1 91 ? 13.960 -27.272 -26.714 1.00 24.93 113 SER A O 1
ATOM 1411 N N . LEU A 1 92 ? 13.422 -25.080 -26.554 1.00 20.83 114 LEU A N 1
ATOM 1412 C CA . LEU A 1 92 ? 13.793 -24.963 -25.134 1.00 25.79 114 LEU A CA 1
ATOM 1413 C C . LEU A 1 92 ? 12.644 -25.278 -24.202 1.00 23.73 114 LEU A C 1
ATOM 1414 O O . LEU A 1 92 ? 12.836 -25.464 -22.996 1.00 27.73 114 LEU A O 1
ATOM 1430 N N . MET A 1 93 ? 11.436 -25.323 -24.741 1.00 22.56 115 MET A N 1
ATOM 1431 C CA . MET A 1 93 ? 10.282 -25.574 -23.924 1.00 22.24 115 MET A CA 1
ATOM 1432 C C . MET A 1 93 ? 10.190 -27.037 -23.587 1.00 30.66 115 MET A C 1
ATOM 1433 O O . MET A 1 93 ? 10.637 -27.898 -24.345 1.00 26.30 115 MET A O 1
ATOM 1447 N N . ASP A 1 94 ? 9.569 -27.302 -22.454 1.00 28.38 116 ASP A N 1
ATOM 1448 C CA . ASP A 1 94 ? 9.323 -28.664 -21.995 1.00 35.89 116 ASP A CA 1
ATOM 1449 C C . ASP A 1 94 ? 8.467 -29.441 -22.995 1.00 28.73 116 ASP A C 1
ATOM 1450 O O . ASP A 1 94 ? 7.319 -29.083 -23.227 1.00 35.21 116 ASP A O 1
ATOM 1459 N N . PRO A 1 95 ? 9.007 -30.527 -23.576 1.00 39.76 117 PRO A N 1
ATOM 1460 C CA . PRO A 1 95 ? 8.223 -31.275 -24.576 1.00 37.19 117 PRO A CA 1
ATOM 1461 C C . PRO A 1 95 ? 6.873 -31.797 -24.050 1.00 39.40 117 PRO A C 1
ATOM 1462 O O . PRO A 1 95 ? 5.963 -32.024 -24.842 1.00 40.37 117 PRO A O 1
ATOM 1473 N N . ASN A 1 96 ? 6.757 -31.959 -22.733 1.00 37.78 118 ASN A N 1
ATOM 1474 C CA . ASN A 1 96 ? 5.505 -32.359 -22.075 1.00 49.00 118 ASN A CA 1
ATOM 1475 C C . ASN A 1 96 ? 4.725 -31.230 -21.387 1.00 52.66 118 ASN A C 1
ATOM 1476 O O . ASN A 1 96 ? 4.178 -31.445 -20.306 1.00 60.97 118 ASN A O 1
ATOM 1487 N N . SER A 1 97 ? 4.673 -30.042 -21.983 1.00 52.38 119 SER A N 1
ATOM 1488 C CA . SER A 1 97 ? 3.889 -28.944 -21.410 1.00 40.35 119 SER A CA 1
ATOM 1489 C C . SER A 1 97 ? 2.749 -28.571 -22.350 1.00 36.64 119 SER A C 1
ATOM 1490 O O . SER A 1 97 ? 2.923 -28.549 -23.570 1.00 43.25 119 SER A O 1
ATOM 1498 N N . PRO A 1 98 ? 1.570 -28.282 -21.790 1.00 38.64 120 PRO A N 1
ATOM 1499 C CA . PRO A 1 98 ? 0.516 -27.758 -22.660 1.00 41.77 120 PRO A CA 1
ATOM 1500 C C . PRO A 1 98 ? 0.962 -26.462 -23.322 1.00 32.43 120 PRO A C 1
ATOM 1501 O O . PRO A 1 98 ? 0.481 -26.127 -24.394 1.00 39.23 120 PRO A O 1
ATOM 1512 N N . GLU A 1 99 ? 1.890 -25.757 -22.679 1.00 42.57 121 GLU A N 1
ATOM 1513 C CA . GLU A 1 99 ? 2.335 -24.453 -23.165 1.00 44.68 121 GLU A CA 1
ATOM 1514 C C . GLU A 1 99 ? 3.016 -24.561 -24.525 1.00 32.95 121 GLU A C 1
ATOM 1515 O O . GLU A 1 99 ? 2.903 -23.675 -25.364 1.00 30.96 121 GLU A O 1
ATOM 1527 N N . ARG A 1 100 ? 3.720 -25.656 -24.760 1.00 33.13 122 ARG A N 1
ATOM 1528 C CA . ARG A 1 100 ? 4.376 -25.805 -26.027 1.00 35.78 122 ARG A CA 1
ATOM 1529 C C . ARG A 1 100 ? 3.332 -25.964 -27.137 1.00 31.77 122 ARG A C 1
ATOM 1530 O O . ARG A 1 100 ? 3.468 -25.390 -28.218 1.00 28.36 122 ARG A O 1
ATOM 1551 N N . VAL A 1 101 ? 2.264 -26.700 -26.847 1.00 29.45 123 VAL A N 1
ATOM 1552 C CA . VAL A 1 101 ? 1.152 -26.853 -27.775 1.00 33.12 123 VAL A CA 1
ATOM 1553 C C . VAL A 1 101 ? 0.540 -25.488 -28.104 1.00 30.87 123 VAL A C 1
ATOM 1554 O O . VAL A 1 101 ? 0.297 -25.163 -29.269 1.00 27.55 123 VAL A O 1
ATOM 1567 N N . THR A 1 102 ? 0.292 -24.699 -27.070 1.00 28.83 124 THR A N 1
ATOM 1568 C CA . THR A 1 102 ? -0.283 -23.363 -27.220 1.00 29.21 124 THR A CA 1
ATOM 1569 C C . THR A 1 102 ? 0.625 -22.462 -28.041 1.00 29.56 124 THR A C 1
ATOM 1570 O O . THR A 1 102 ? 0.164 -21.758 -28.945 1.00 28.65 124 THR A O 1
ATOM 1581 N N . PHE A 1 103 ? 1.915 -22.494 -27.730 1.00 25.23 125 PHE A N 1
ATOM 1582 C CA . PHE A 1 103 ? 2.882 -21.658 -28.446 1.00 23.58 125 PHE A CA 1
ATOM 1583 C C . PHE A 1 103 ? 2.940 -22.028 -29.914 1.00 25.26 125 PHE A C 1
ATOM 1584 O O . PHE A 1 103 ? 2.951 -21.178 -30.764 1.00 23.22 125 PHE A O 1
ATOM 1601 N N . VAL A 1 104 ? 2.96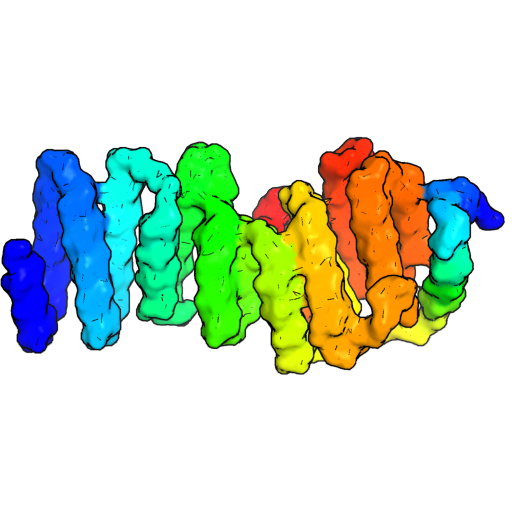3 -23.315 -30.217 1.00 21.72 126 VAL A N 1
ATOM 1602 C CA . VAL A 1 104 ? 3.115 -23.727 -31.608 1.00 23.07 126 VAL A CA 1
ATOM 1603 C C . VAL A 1 104 ? 1.927 -23.315 -32.423 1.00 23.68 126 VAL A C 1
ATOM 1604 O O . VAL A 1 104 ? 2.061 -22.862 -33.555 1.00 25.48 126 VAL A O 1
ATOM 1617 N N . SER A 1 105 ? 0.755 -23.472 -31.838 1.00 23.83 127 SER A N 1
ATOM 1618 C CA . SER A 1 105 ? -0.475 -23.149 -32.527 1.00 22.44 127 SER A CA 1
ATOM 1619 C C . SER A 1 105 ? -0.519 -21.656 -32.851 1.00 28.28 127 SER A C 1
ATOM 1620 O O . SER A 1 105 ? -0.849 -21.253 -33.969 1.00 22.99 127 SER A O 1
ATOM 1628 N N . ARG A 1 106 ? -0.172 -20.843 -31.866 1.00 23.80 128 ARG A N 1
ATOM 1629 C CA . ARG A 1 106 ? -0.202 -19.399 -32.035 1.00 24.60 128 ARG A CA 1
ATOM 1630 C C . ARG A 1 106 ? 0.899 -18.914 -32.979 1.00 20.18 128 ARG A C 1
ATOM 1631 O O . ARG A 1 106 ? 0.692 -17.970 -33.768 1.00 22.34 128 ARG A O 1
ATOM 1652 N N . ALA A 1 107 ? 2.064 -19.545 -32.926 1.00 21.47 129 ALA A N 1
ATOM 1653 C CA . ALA A 1 107 ? 3.162 -19.151 -33.814 1.00 21.54 129 ALA A CA 1
ATOM 1654 C C . ALA A 1 107 ? 2.895 -19.532 -35.265 1.00 21.57 129 ALA A C 1
ATOM 1655 O O . ALA A 1 107 ? 3.214 -18.773 -36.177 1.00 22.54 129 ALA A O 1
ATOM 1662 N N . LEU A 1 108 ? 2.341 -20.722 -35.486 1.00 21.54 130 LEU A N 1
ATOM 1663 C CA . LEU A 1 108 ? 1.992 -21.113 -36.853 1.00 21.55 130 LEU A CA 1
ATOM 1664 C C . LEU A 1 108 ? 0.908 -20.205 -37.407 1.00 25.10 130 LEU A C 1
ATOM 1665 O O . LEU A 1 108 ? 0.953 -19.822 -38.577 1.00 25.52 130 LEU A O 1
ATOM 1681 N N . LYS A 1 109 ? -0.060 -19.834 -36.570 1.00 23.94 131 LYS A N 1
ATOM 1682 C CA . LYS A 1 109 ? -1.128 -18.973 -37.035 1.00 27.27 131 LYS A CA 1
ATOM 1683 C C . LYS A 1 109 ? -0.585 -17.606 -37.441 1.00 24.79 131 LYS A C 1
ATOM 1684 O O . LYS A 1 109 ? -0.964 -17.062 -38.482 1.00 26.71 131 LYS A O 1
ATOM 1703 N N . TRP A 1 110 ? 0.306 -17.055 -36.628 1.00 25.05 132 TRP A N 1
ATOM 1704 C CA . TRP A 1 110 ? 0.953 -15.801 -36.975 1.00 24.14 132 TRP A CA 1
ATOM 1705 C C . TRP A 1 110 ? 1.752 -15.932 -38.286 1.00 25.42 132 TRP A C 1
ATOM 1706 O O . TRP A 1 110 ? 1.711 -15.042 -39.137 1.00 23.45 132 TRP A O 1
ATOM 1727 N N . SER A 1 111 ? 2.446 -17.052 -38.462 1.00 23.82 133 SER A N 1
ATOM 1728 C CA . SER A 1 111 ? 3.336 -17.248 -39.600 1.00 23.06 133 SER A CA 1
ATOM 1729 C C . SER A 1 111 ? 2.541 -17.435 -40.910 1.00 27.52 133 SER A C 1
ATOM 1730 O O . SER A 1 111 ? 3.102 -17.392 -41.996 1.00 24.63 133 SER A O 1
ATOM 1738 N N . SER A 1 112 ? 1.238 -17.639 -40.792 1.00 25.03 134 SER A N 1
ATOM 1739 C CA . SER A 1 112 ? 0.403 -17.875 -41.967 1.00 33.26 134 SER A CA 1
ATOM 1740 C C . SER A 1 112 ? 0.068 -16.559 -42.673 1.00 37.91 134 SER A C 1
ATOM 1741 O O . SER A 1 112 ? -0.217 -16.538 -43.870 1.00 43.31 134 SER A O 1
ATOM 1749 N N . GLY A 1 113 ? 0.116 -15.467 -41.925 1.00 38.66 135 GLY A N 1
ATOM 1750 C CA . GLY A 1 113 ? -0.370 -14.185 -42.412 1.00 45.47 135 GLY A CA 1
ATOM 1751 C C . GLY A 1 113 ? -1.869 -14.266 -42.642 1.00 50.11 135 GLY A C 1
ATOM 1752 O O . GLY A 1 113 ? -2.362 -13.817 -43.675 1.00 67.41 135 GLY A O 1
ATOM 1756 N N . GLY A 1 114 ? -2.567 -14.862 -41.673 1.00 57.84 136 GLY A N 1
ATOM 1757 C CA . GLY A 1 114 ? -4.001 -15.136 -41.716 1.00 57.43 136 GLY A CA 1
ATOM 1758 C C . GLY A 1 114 ? -4.858 -14.291 -42.645 1.00 71.93 136 GLY A C 1
ATOM 1759 O O . GLY A 1 114 ? -5.404 -14.787 -43.638 1.00 72.35 136 GLY A O 1
ATOM 1763 N N . GLY A 1 116 ? -3.257 -16.149 -46.437 1.00 59.72 138 GLY A N 1
ATOM 1764 C CA . GLY A 1 116 ? -3.461 -17.584 -46.327 1.00 63.96 138 GLY A CA 1
ATOM 1765 C C . GLY A 1 116 ? -3.779 -17.963 -44.897 1.00 69.47 138 GLY A C 1
ATOM 1766 O O . GLY A 1 116 ? -3.969 -17.078 -44.060 1.00 71.66 138 GLY A O 1
ATOM 1767 N N . LYS A 1 117 ? -3.855 -19.261 -44.607 1.00 61.56 139 LYS A N 1
ATOM 1768 C CA . LYS A 1 117 ? -3.964 -19.715 -43.214 1.00 73.28 139 LYS A CA 1
ATOM 1769 C C . LYS A 1 117 ? -3.140 -20.985 -42.966 1.00 68.18 139 LYS A C 1
ATOM 1770 O O . LYS A 1 117 ? -3.090 -21.506 -41.848 1.00 73.54 139 LYS A O 1
ATOM 1789 N N . LEU A 1 118 ? -2.472 -21.480 -43.999 1.00 56.41 140 LEU A N 1
ATOM 1790 C CA . LEU A 1 118 ? -1.477 -22.513 -43.782 1.00 57.12 140 LEU A CA 1
ATOM 1791 C C . LEU A 1 118 ? -0.287 -21.943 -43.012 1.00 45.42 140 LEU A C 1
ATOM 1792 O O . LEU A 1 118 ? 0.247 -20.900 -43.395 1.00 37.85 140 LEU A O 1
ATOM 1808 N N . GLY A 1 119 ? 0.100 -22.618 -41.928 1.00 38.09 141 GLY A N 1
ATOM 1809 C CA . GLY A 1 119 ? 1.345 -22.326 -41.239 1.00 32.45 141 GLY A CA 1
ATOM 1810 C C . GLY A 1 119 ? 2.473 -22.262 -42.244 1.00 28.19 141 GLY A C 1
ATOM 1811 O O . GLY A 1 119 ? 2.486 -23.019 -43.225 1.00 25.74 141 GLY A O 1
ATOM 1815 N N . HIS A 1 120 ? 3.426 -21.365 -42.032 1.00 23.53 142 HIS A N 1
ATOM 1816 C CA . HIS A 1 120 ? 4.515 -21.220 -42.994 1.00 24.18 142 HIS A CA 1
ATOM 1817 C C . HIS A 1 120 ? 5.379 -22.488 -43.076 1.00 21.65 142 HIS A C 1
ATOM 1818 O O . HIS A 1 120 ? 5.767 -23.060 -42.043 1.00 22.08 142 HIS A O 1
ATOM 1832 N N . PRO A 1 121 ? 5.693 -22.957 -44.299 1.00 23.05 143 PRO A N 1
ATOM 1833 C CA . PRO A 1 121 ? 6.386 -24.247 -44.343 1.00 19.74 143 PRO A CA 1
ATOM 1834 C C . PRO A 1 121 ? 7.789 -24.261 -43.743 1.00 20.49 143 PRO A C 1
ATOM 1835 O O . PRO A 1 121 ? 8.217 -25.298 -43.275 1.00 21.30 143 PRO A O 1
ATOM 1846 N N . ARG A 1 122 ? 8.485 -23.133 -43.731 1.00 22.19 144 ARG A N 1
ATOM 1847 C CA . ARG A 1 122 ? 9.789 -23.074 -43.083 1.00 23.38 144 ARG A CA 1
ATOM 1848 C C . ARG A 1 122 ? 9.667 -23.214 -41.565 1.00 21.11 144 ARG A C 1
ATOM 1849 O O . ARG A 1 122 ? 10.540 -23.793 -40.931 1.00 23.39 144 ARG A O 1
ATOM 1870 N N . LEU A 1 123 ? 8.594 -22.698 -40.973 1.00 22.18 145 LEU A N 1
ATOM 1871 C CA . LEU A 1 123 ? 8.409 -22.889 -39.540 1.00 19.70 145 LEU A CA 1
ATOM 1872 C C . LEU A 1 123 ? 8.082 -24.339 -39.258 1.00 21.75 145 LEU A C 1
ATOM 1873 O O . LEU A 1 123 ? 8.630 -24.943 -38.327 1.00 20.88 145 LEU A O 1
ATOM 1889 N N . HIS A 1 124 ? 7.200 -24.922 -40.068 1.00 21.63 146 HIS A N 1
ATOM 1890 C CA . HIS A 1 124 ? 6.939 -26.346 -39.919 1.00 18.53 146 HIS A CA 1
ATOM 1891 C C . HIS A 1 124 ? 8.230 -27.160 -40.003 1.00 19.03 146 HIS A C 1
ATOM 1892 O O . HIS A 1 124 ? 8.391 -28.133 -39.255 1.00 23.15 146 HIS A O 1
ATOM 1906 N N . GLN A 1 125 ? 9.098 -26.830 -40.955 1.00 19.91 147 GLN A N 1
ATOM 1907 C CA . GLN A 1 125 ? 10.366 -27.540 -41.121 1.00 19.70 147 GLN A CA 1
ATOM 1908 C C . GLN A 1 125 ? 11.220 -27.459 -39.851 1.00 22.83 147 GLN A C 1
ATOM 1909 O O . GLN A 1 125 ? 11.756 -28.463 -39.372 1.00 23.42 147 GLN A O 1
ATOM 1923 N N . LEU A 1 126 ? 11.371 -26.251 -39.333 1.00 23.68 148 LEU A N 1
ATOM 1924 C CA . LEU A 1 126 ? 12.186 -26.041 -38.133 1.00 19.54 148 LEU A CA 1
ATOM 1925 C C . LEU A 1 126 ? 11.639 -26.831 -36.974 1.00 20.67 148 LEU A C 1
ATOM 1926 O O . LEU A 1 126 ? 12.405 -27.461 -36.255 1.00 24.05 148 LEU A O 1
ATOM 1942 N N . LEU A 1 127 ? 10.321 -26.832 -36.813 1.00 20.32 149 L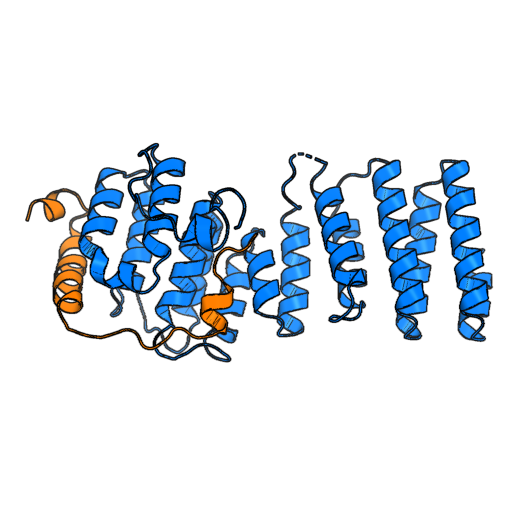EU A N 1
ATOM 1943 C CA . LEU A 1 127 ? 9.705 -27.602 -35.749 1.00 21.06 149 LEU A CA 1
ATOM 1944 C C . LEU A 1 127 ? 9.972 -29.095 -35.948 1.00 23.58 149 LEU A C 1
ATOM 1945 O O . LEU A 1 127 ? 10.291 -29.815 -35.003 1.00 23.28 149 LEU A O 1
ATOM 1961 N N . ALA A 1 128 ? 9.825 -29.557 -37.182 1.00 22.05 150 ALA A N 1
ATOM 1962 C CA . ALA A 1 128 ? 9.991 -30.973 -37.486 1.00 22.51 150 ALA A CA 1
ATOM 1963 C C . ALA A 1 128 ? 11.394 -31.459 -37.156 1.00 18.44 150 ALA A C 1
ATOM 1964 O O . ALA A 1 128 ? 11.578 -32.563 -36.606 1.00 23.58 150 ALA A O 1
ATOM 1971 N N . LEU A 1 129 ? 12.380 -30.629 -37.482 1.00 21.60 151 LEU A N 1
ATOM 1972 C CA . LEU A 1 129 ? 13.781 -30.960 -37.226 1.00 27.57 151 LEU A CA 1
ATOM 1973 C C . LEU A 1 129 ? 14.046 -31.109 -35.731 1.00 26.83 151 LEU A C 1
ATOM 1974 O O . LEU A 1 129 ? 14.711 -32.051 -35.289 1.00 28.33 151 LEU A O 1
ATOM 1990 N N . THR A 1 130 ? 13.499 -30.193 -34.949 1.00 28.25 152 THR A N 1
ATOM 1991 C CA . THR A 1 130 ? 13.631 -30.278 -33.502 1.00 27.60 152 THR A CA 1
ATOM 1992 C C . THR A 1 130 ? 12.974 -31.530 -32.962 1.00 29.87 152 THR A C 1
ATOM 1993 O O . THR A 1 130 ? 13.548 -32.244 -32.135 1.00 27.46 152 THR A O 1
ATOM 2004 N N . LEU A 1 131 ? 11.771 -31.800 -33.446 1.00 25.53 153 LEU A N 1
ATOM 2005 C CA . LEU A 1 131 ? 11.000 -32.913 -32.952 1.00 24.51 153 LEU A CA 1
ATOM 2006 C C . LEU A 1 131 ? 11.660 -34.236 -33.298 1.00 28.61 153 LEU A C 1
ATOM 2007 O O . LEU A 1 131 ? 11.552 -35.192 -32.535 1.00 29.60 153 LEU A O 1
ATOM 2023 N N . TRP A 1 132 ? 12.338 -34.274 -34.445 1.00 26.89 154 TRP A N 1
ATOM 2024 C CA . TRP A 1 132 ? 13.107 -35.435 -34.889 1.00 26.34 154 TRP A CA 1
ATOM 2025 C C . TRP A 1 132 ? 14.294 -35.669 -33.939 1.00 34.46 154 TRP A C 1
ATOM 2026 O O . TRP A 1 132 ? 14.505 -36.778 -33.435 1.00 26.66 154 TRP A O 1
ATOM 2047 N N . LYS A 1 133 ? 15.040 -34.599 -33.669 1.00 32.88 155 LYS A N 1
ATOM 2048 C CA . LYS A 1 133 ? 16.161 -34.672 -32.731 1.00 30.10 155 LYS A CA 1
ATOM 2049 C C . LYS A 1 133 ? 15.676 -35.197 -31.380 1.00 30.85 155 LYS A C 1
ATOM 2050 O O . LYS A 1 133 ? 16.359 -35.992 -30.739 1.00 33.72 155 LYS A O 1
ATOM 2069 N N . GLU A 1 134 ? 14.474 -34.809 -30.970 1.00 27.50 156 GLU A N 1
ATOM 2070 C CA . GLU A 1 134 ? 13.914 -35.276 -29.718 1.00 27.89 156 GLU A CA 1
ATOM 2071 C C . GLU A 1 134 ? 13.310 -36.684 -29.784 1.00 34.73 156 GLU A C 1
ATOM 2072 O O . GLU A 1 134 ? 12.821 -37.170 -28.781 1.00 27.85 156 GLU A O 1
ATOM 2084 N N . GLN A 1 135 ? 13.289 -37.286 -30.969 1.00 30.81 157 GLN A N 1
ATOM 2085 C CA . GLN A 1 135 ? 12.711 -38.620 -31.186 1.00 32.51 157 GLN A CA 1
ATOM 2086 C C . GLN A 1 135 ? 11.194 -38.637 -30.941 1.00 30.36 157 GLN A C 1
ATOM 2087 O O . GLN A 1 135 ? 10.607 -39.681 -30.653 1.00 33.19 157 GLN A O 1
ATOM 2101 N N . ASN A 1 136 ? 10.563 -37.479 -31.124 1.00 25.60 158 ASN A N 1
ATOM 2102 C CA . ASN A 1 136 ? 9.109 -37.390 -31.146 1.00 24.14 158 ASN A CA 1
ATOM 2103 C C . ASN A 1 136 ? 8.695 -37.504 -32.615 1.00 25.38 158 ASN A C 1
ATOM 2104 O O . ASN A 1 136 ? 8.316 -36.524 -33.269 1.00 25.92 158 ASN A O 1
ATOM 2115 N N . TYR A 1 137 ? 8.822 -38.713 -33.135 1.00 24.52 159 TYR A N 1
ATOM 2116 C CA . TYR A 1 137 ? 8.625 -38.972 -34.565 1.00 23.29 159 TYR A CA 1
ATOM 2117 C C . TYR A 1 137 ? 7.217 -38.661 -35.042 1.00 22.01 159 TYR A C 1
ATOM 2118 O O . TYR A 1 137 ? 7.038 -38.191 -36.159 1.00 25.18 159 TYR A O 1
ATOM 2136 N N . CYS A 1 138 ? 6.222 -38.938 -34.214 1.00 24.74 160 CYS A N 1
ATOM 2137 C CA . CYS A 1 138 ? 4.831 -38.726 -34.611 1.00 25.30 160 CYS A CA 1
ATOM 2138 C C . CYS A 1 138 ? 4.571 -37.242 -34.941 1.00 28.59 160 CYS A C 1
ATOM 2139 O O . CYS A 1 138 ? 3.962 -36.876 -35.959 1.00 24.41 160 CYS A O 1
ATOM 2147 N N . GLU A 1 139 ? 5.051 -36.373 -34.065 1.00 24.77 161 GLU A N 1
ATOM 2148 C CA . GLU A 1 139 ? 4.825 -34.947 -34.264 1.00 21.86 161 GLU A CA 1
ATOM 2149 C C . GLU A 1 139 ? 5.749 -34.359 -35.337 1.00 21.62 161 GLU A C 1
ATOM 2150 O O . GLU A 1 139 ? 5.369 -33.444 -36.082 1.00 21.72 161 GLU A O 1
ATOM 2162 N N . SER A 1 140 ? 6.982 -34.848 -35.371 1.00 21.56 162 SER A N 1
ATOM 2163 C CA . SER A 1 140 ? 7.914 -34.486 -36.405 1.00 21.87 162 SER A CA 1
ATOM 2164 C C . SER A 1 140 ? 7.312 -34.718 -37.789 1.00 22.20 162 SER A C 1
ATOM 2165 O O . SER A 1 140 ? 7.416 -33.877 -38.690 1.00 21.97 162 SER A O 1
ATOM 2173 N N . ARG A 1 141 ? 6.676 -35.876 -37.931 1.00 22.81 163 ARG A N 1
ATOM 2174 C CA . ARG A 1 141 ? 6.122 -36.273 -39.219 1.00 21.34 163 ARG A CA 1
ATOM 2175 C C . ARG A 1 141 ? 5.020 -35.313 -39.642 1.00 19.28 163 ARG A C 1
ATOM 2176 O O . ARG A 1 141 ? 4.964 -34.905 -40.809 1.00 23.06 163 ARG A O 1
ATOM 2184 N N . TYR A 1 142 ? 4.146 -34.957 -38.695 1.00 22.50 164 TYR A N 1
ATOM 2185 C CA . TYR A 1 142 ? 3.065 -34.028 -38.971 1.00 24.99 164 TYR A CA 1
ATOM 2186 C C . TYR A 1 142 ? 3.637 -32.742 -39.540 1.00 22.71 164 TYR A C 1
ATOM 2187 O O . TYR A 1 142 ? 3.201 -32.226 -40.580 1.00 21.99 164 TYR A O 1
ATOM 2205 N N . HIS A 1 143 ? 4.638 -32.204 -38.870 1.00 22.92 165 HIS A N 1
ATOM 2206 C CA . HIS A 1 143 ? 5.209 -30.941 -39.344 1.00 22.40 165 HIS A CA 1
ATOM 2207 C C . HIS A 1 143 ? 5.996 -31.099 -40.654 1.00 24.68 165 HIS A C 1
ATOM 2208 O O . HIS A 1 143 ? 5.955 -30.202 -41.504 1.00 22.43 165 HIS A O 1
ATOM 2222 N N . PHE A 1 144 ? 6.679 -32.225 -40.859 1.00 20.81 166 PHE A N 1
ATOM 2223 C CA . PHE A 1 144 ? 7.378 -32.424 -42.126 1.00 22.22 166 PHE A CA 1
ATOM 2224 C C . PHE A 1 144 ? 6.366 -32.428 -43.276 1.00 21.87 166 PHE A C 1
ATOM 2225 O O . PHE A 1 144 ? 6.647 -31.949 -44.361 1.00 23.30 166 PHE A O 1
ATOM 2242 N N . LEU A 1 145 ? 5.183 -32.979 -43.024 1.00 23.81 167 LEU A N 1
ATOM 2243 C CA . LEU A 1 145 ? 4.169 -33.068 -44.073 1.00 23.14 167 LEU A CA 1
ATOM 2244 C C . LEU A 1 145 ? 3.676 -31.696 -44.478 1.00 26.31 167 LEU A C 1
ATOM 2245 O O . LEU A 1 145 ? 3.241 -31.493 -45.603 1.00 24.99 167 LEU A O 1
ATOM 2261 N N . HIS A 1 146 ? 3.737 -30.736 -43.565 1.00 21.36 168 HIS A N 1
ATOM 2262 C CA . HIS A 1 146 ? 3.335 -29.362 -43.898 1.00 22.29 168 HIS A CA 1
ATOM 2263 C C . HIS A 1 146 ? 4.494 -28.451 -44.244 1.00 26.20 168 HIS A C 1
ATOM 2264 O O . HIS A 1 146 ? 4.326 -27.228 -44.421 1.00 25.80 168 HIS A O 1
ATOM 2278 N N . SER A 1 147 ? 5.659 -29.059 -44.384 1.00 21.29 169 SER A N 1
ATOM 2279 C CA . SER A 1 147 ? 6.856 -28.358 -44.797 1.00 26.78 169 SER A CA 1
ATOM 2280 C C . SER A 1 147 ? 7.098 -28.543 -46.296 1.00 30.35 169 SER A C 1
ATOM 2281 O O . SER A 1 147 ? 6.348 -29.244 -46.987 1.00 31.35 169 SER A O 1
ATOM 2289 N N . ALA A 1 148 ? 8.155 -27.944 -46.822 1.00 34.57 170 ALA A N 1
ATOM 2290 C CA . ALA A 1 148 ? 8.532 -28.282 -48.203 1.00 35.04 170 ALA A CA 1
ATOM 2291 C C . ALA A 1 148 ? 9.726 -29.231 -48.223 1.00 33.74 170 ALA A C 1
ATOM 2292 O O . ALA A 1 148 ? 10.447 -29.299 -49.223 1.00 37.49 170 ALA A O 1
ATOM 2299 N N . ASP A 1 149 ? 9.941 -29.961 -47.125 1.00 27.88 171 ASP A N 1
ATOM 2300 C CA . ASP A 1 149 ? 11.207 -30.673 -46.948 1.00 25.25 171 ASP A CA 1
ATOM 2301 C C . ASP A 1 149 ? 11.031 -32.171 -47.085 1.00 32.51 171 ASP A C 1
ATOM 2302 O O . ASP A 1 149 ? 11.011 -32.885 -46.101 1.00 25.34 171 ASP A O 1
ATOM 2311 N N . GLY A 1 150 ? 10.935 -32.649 -48.315 1.00 30.02 172 GLY A N 1
ATOM 2312 C CA . GLY A 1 150 ? 10.760 -34.067 -48.548 1.00 26.89 172 GLY A CA 1
ATOM 2313 C C . GLY A 1 150 ? 11.968 -34.883 -48.138 1.00 26.62 172 GLY A C 1
ATOM 2314 O O . GLY A 1 150 ? 11.842 -36.030 -47.699 1.00 26.21 172 GLY A O 1
ATOM 2318 N N . GLU A 1 151 ? 13.148 -34.297 -48.288 1.00 28.50 173 GLU A N 1
ATOM 2319 C CA . GLU A 1 151 ? 14.376 -35.033 -48.035 1.00 33.31 173 GLU A CA 1
ATOM 2320 C C . GLU A 1 151 ? 14.581 -35.264 -46.538 1.00 30.40 173 GLU A C 1
ATOM 2321 O O . GLU A 1 151 ? 14.964 -36.362 -46.129 1.00 27.40 173 GLU A O 1
ATOM 2333 N N . GLY A 1 152 ? 14.351 -34.229 -45.729 1.00 29.56 174 GLY A N 1
ATOM 2334 C CA . GLY A 1 152 ? 14.375 -34.373 -44.281 1.00 25.63 174 GLY A CA 1
ATOM 2335 C C . GLY A 1 152 ? 13.328 -35.358 -43.813 1.00 25.42 174 GLY A C 1
ATOM 2336 O O . GLY A 1 152 ? 13.575 -36.240 -42.958 1.00 25.60 174 GLY A O 1
ATOM 2340 N N . CYS A 1 153 ? 12.139 -35.236 -44.389 1.00 23.87 175 CYS A N 1
ATOM 2341 C CA . CYS A 1 153 ? 11.054 -36.140 -44.044 1.00 23.64 175 CYS A CA 1
ATOM 2342 C C . CYS A 1 153 ? 11.471 -37.581 -44.277 1.00 21.61 175 CYS A C 1
ATOM 2343 O O . CYS A 1 153 ? 11.218 -38.460 -43.448 1.00 22.19 175 CYS A O 1
ATOM 2351 N N . ALA A 1 154 ? 12.097 -37.828 -45.420 1.00 22.40 176 ALA A N 1
ATOM 2352 C CA . ALA A 1 154 ? 12.472 -39.202 -45.775 1.00 25.04 176 ALA A CA 1
ATOM 2353 C C . ALA A 1 154 ? 13.508 -39.740 -44.800 1.00 24.02 176 ALA A C 1
ATOM 2354 O O . ALA A 1 154 ? 13.393 -40.854 -44.315 1.00 23.72 176 ALA A O 1
ATOM 2361 N N . ASN A 1 155 ? 14.525 -38.937 -44.502 1.00 27.06 177 ASN A N 1
ATOM 2362 C CA . ASN A 1 155 ? 15.555 -39.382 -43.576 1.00 26.32 177 ASN A CA 1
ATOM 2363 C C . ASN A 1 155 ? 14.969 -39.681 -42.199 1.00 27.17 177 ASN A C 1
ATOM 2364 O O . ASN A 1 155 ? 15.328 -40.673 -41.554 1.00 28.69 177 ASN A O 1
ATOM 2375 N N . MET A 1 156 ? 14.049 -38.835 -41.746 1.00 24.59 178 MET A N 1
ATOM 2376 C CA . MET A 1 156 ? 13.384 -39.080 -40.488 1.00 29.30 178 MET A CA 1
ATOM 2377 C C . MET A 1 156 ? 12.581 -40.376 -40.550 1.00 28.32 178 MET A C 1
ATOM 2378 O O . MET A 1 156 ? 12.598 -41.172 -39.604 1.00 23.24 178 MET A O 1
ATOM 2392 N N . LEU A 1 157 ? 11.856 -40.589 -41.647 1.00 23.98 179 LEU A N 1
ATOM 2393 C CA . LEU A 1 157 ? 11.009 -41.770 -41.732 1.00 24.04 179 LEU A CA 1
ATOM 2394 C C . LEU A 1 157 ? 11.826 -43.043 -41.832 1.00 23.28 179 LEU A C 1
ATOM 2395 O O . LEU A 1 157 ? 11.363 -44.087 -41.409 1.00 24.90 179 LEU A O 1
ATOM 2411 N N . VAL A 1 158 ? 13.022 -42.982 -42.400 1.00 23.14 180 VAL A N 1
ATOM 2412 C CA . VAL A 1 158 ? 13.887 -44.165 -42.397 1.00 22.20 180 VAL A CA 1
ATOM 2413 C C . VAL A 1 158 ? 14.204 -44.530 -40.949 1.00 24.96 180 VAL A C 1
ATOM 2414 O O . VAL A 1 158 ? 14.076 -45.681 -40.541 1.00 26.39 180 VAL A O 1
ATOM 2427 N N . GLU A 1 159 ? 14.587 -43.532 -40.157 1.00 26.43 181 GLU A N 1
ATOM 2428 C CA . GLU A 1 159 ? 14.890 -43.743 -38.743 1.00 23.85 181 GLU A CA 1
ATOM 2429 C C . GLU A 1 159 ? 13.674 -44.262 -37.961 1.00 27.68 181 GLU A C 1
ATOM 2430 O O . GLU A 1 159 ? 13.793 -45.202 -37.159 1.00 28.06 181 GLU A O 1
ATOM 2442 N N . TYR A 1 160 ? 12.507 -43.677 -38.219 1.00 23.82 182 TYR A N 1
ATOM 2443 C CA . TYR A 1 160 ? 11.251 -44.024 -37.545 1.00 25.07 182 TYR A CA 1
ATOM 2444 C C . TYR A 1 160 ? 10.817 -45.437 -37.891 1.00 23.53 182 TYR A C 1
ATOM 2445 O O . TYR A 1 160 ? 10.484 -46.248 -37.010 1.00 26.24 182 TYR A O 1
ATOM 2463 N N A SER A 1 161 ? 10.827 -45.749 -39.184 0.63 23.68 183 SER A N 1
ATOM 2464 N N B SER A 1 161 ? 10.812 -45.715 -39.190 0.37 23.78 183 SER A N 1
ATOM 2465 C CA A SER A 1 161 ? 10.395 -47.066 -39.640 0.63 26.31 183 SER A CA 1
ATOM 2466 C CA B SER A 1 161 ? 10.454 -47.025 -39.712 0.37 26.31 183 SER A CA 1
ATOM 2467 C C A SER A 1 161 ? 11.285 -48.176 -39.091 0.63 27.53 183 SER A C 1
ATOM 2468 C C B SER A 1 161 ? 11.281 -48.129 -39.064 0.37 27.51 183 SER A C 1
ATOM 2469 O O A SER A 1 161 ? 10.789 -49.211 -38.681 0.63 27.16 183 SER A O 1
ATOM 2470 O O B SER A 1 161 ? 10.740 -49.088 -38.529 0.37 27.22 183 SER A O 1
ATOM 2485 N N . THR A 1 162 ? 12.596 -47.978 -39.121 1.00 28.09 184 THR A N 1
ATOM 2486 C CA . THR A 1 162 ? 13.512 -48.997 -38.606 1.00 28.86 184 THR A CA 1
ATOM 2487 C C . THR A 1 162 ? 13.521 -49.090 -37.078 1.00 32.62 184 THR A C 1
ATOM 2488 O O . THR A 1 162 ? 13.668 -50.188 -36.534 1.00 33.85 184 THR A O 1
ATOM 2499 N N . SER A 1 163 ? 13.328 -47.968 -36.392 1.00 27.81 185 SER A N 1
ATOM 2500 C CA . SER A 1 163 ? 13.355 -47.902 -34.915 1.00 26.35 185 SER A CA 1
ATOM 2501 C C . SER A 1 163 ? 12.076 -48.359 -34.264 1.00 33.07 185 SER A C 1
ATOM 2502 O O . SER A 1 163 ? 12.116 -49.009 -33.221 1.00 34.81 185 SER A O 1
ATOM 2510 N N . ARG A 1 164 ? 10.937 -48.012 -34.861 1.00 26.03 186 ARG A N 1
ATOM 2511 C CA . ARG A 1 164 ? 9.644 -48.183 -34.190 1.00 25.11 186 ARG A CA 1
ATOM 2512 C C . ARG A 1 164 ? 8.605 -48.953 -34.995 1.00 24.22 186 ARG A C 1
ATOM 2513 O O . ARG A 1 164 ? 7.619 -49.433 -34.432 1.00 26.28 186 ARG A O 1
ATOM 2534 N N . GLY A 1 165 ? 8.786 -49.017 -36.306 1.00 26.33 187 GLY A N 1
ATOM 2535 C CA . GLY A 1 165 ? 7.841 -49.711 -37.174 1.00 25.41 187 GLY A CA 1
ATOM 2536 C C . GLY A 1 165 ? 8.128 -51.198 -37.234 1.00 26.85 187 GLY A C 1
ATOM 2537 O O . GLY A 1 165 ? 9.150 -51.644 -36.730 1.00 27.97 187 GLY A O 1
ATOM 2541 N N . PHE A 1 166 ? 7.239 -51.941 -37.883 1.00 23.99 188 PHE A N 1
ATOM 2542 C CA . PHE A 1 166 ? 7.426 -53.385 -38.111 1.00 26.04 188 PHE A CA 1
ATOM 2543 C C . PHE A 1 166 ? 8.029 -53.692 -39.486 1.00 29.09 188 PHE A C 1
ATOM 2544 O O . PHE A 1 166 ? 7.921 -52.909 -40.449 1.00 27.55 188 PHE A O 1
ATOM 2561 N N . ARG A 1 167 ? 8.671 -54.847 -39.618 1.00 28.70 189 ARG A N 1
ATOM 2562 C CA . ARG A 1 167 ? 9.347 -55.159 -40.891 1.00 28.83 189 ARG A CA 1
ATOM 2563 C C . ARG A 1 167 ? 8.372 -55.302 -42.071 1.00 26.29 189 ARG A C 1
ATOM 2564 O O . ARG A 1 167 ? 8.746 -55.109 -43.208 1.00 31.83 189 ARG A O 1
ATOM 2585 N N . SER A 1 168 ? 7.117 -55.610 -41.782 1.00 25.29 190 SER A N 1
ATOM 2586 C CA . SER A 1 168 ? 6.059 -55.654 -42.797 1.00 28.39 190 SER A CA 1
ATOM 2587 C C . SER A 1 168 ? 5.605 -54.260 -43.318 1.00 24.86 190 SER A C 1
ATOM 2588 O O . SER A 1 168 ? 4.688 -54.169 -44.116 1.00 24.13 190 SER A O 1
ATOM 2596 N N . GLU A 1 169 ? 6.219 -53.194 -42.825 1.00 21.49 191 GLU A N 1
ATOM 2597 C CA . GLU A 1 169 ? 5.694 -51.830 -43.065 1.00 19.88 191 GLU A CA 1
ATOM 2598 C C . GLU A 1 169 ? 6.660 -50.933 -43.792 1.00 21.28 191 GLU A C 1
ATOM 2599 O O . GLU A 1 169 ? 6.392 -49.725 -43.976 1.00 20.59 191 GLU A O 1
ATOM 2611 N N . VAL A 1 170 ? 7.790 -51.488 -44.205 1.00 22.91 192 VAL A N 1
ATOM 2612 C CA . VAL A 1 170 ? 8.864 -50.656 -44.748 1.00 21.49 192 VAL A CA 1
ATOM 2613 C C . VAL A 1 170 ? 8.377 -49.895 -45.988 1.00 23.63 192 VAL A C 1
ATOM 2614 O O . VAL A 1 170 ? 8.622 -48.707 -46.135 1.00 24.27 192 VAL A O 1
ATOM 2627 N N . ASP A 1 171 ? 7.667 -50.572 -46.870 1.00 20.14 193 ASP A N 1
ATOM 2628 C CA . ASP A 1 171 ? 7.117 -49.888 -48.046 1.00 25.67 193 ASP A CA 1
ATOM 2629 C C . ASP A 1 171 ? 5.927 -48.971 -47.697 1.00 22.52 193 ASP A C 1
ATOM 2630 O O . ASP A 1 171 ? 5.726 -47.913 -48.314 1.00 22.67 193 ASP A O 1
ATOM 2639 N N . MET A 1 172 ? 5.148 -49.362 -46.704 1.00 20.40 194 MET A N 1
ATOM 2640 C CA . MET A 1 172 ? 3.973 -48.586 -46.286 1.00 20.27 194 MET A CA 1
ATOM 2641 C C . MET A 1 172 ? 4.305 -47.201 -45.728 1.00 18.12 194 MET A C 1
ATOM 2642 O O . MET A 1 172 ? 3.570 -46.226 -45.980 1.00 20.05 194 MET A O 1
ATOM 2656 N N . PHE A 1 173 ? 5.387 -47.053 -44.959 1.00 20.85 195 PHE A N 1
ATOM 2657 C CA . PHE A 1 173 ? 5.697 -45.728 -44.427 1.00 21.63 195 PHE A CA 1
ATOM 2658 C C . PHE A 1 173 ? 5.909 -44.707 -45.573 1.00 19.97 195 PHE A C 1
ATOM 2659 O O . PHE A 1 173 ? 5.479 -43.562 -45.473 1.00 18.55 195 PHE A O 1
ATOM 2676 N N . VAL A 1 174 ? 6.599 -45.098 -46.635 1.00 20.46 196 VAL A N 1
ATOM 2677 C CA . VAL A 1 174 ? 6.826 -44.127 -47.712 1.00 21.49 196 VAL A CA 1
ATOM 2678 C C . VAL A 1 174 ? 5.567 -43.947 -48.540 1.00 17.84 196 VAL A C 1
ATOM 2679 O O . VAL A 1 174 ? 5.311 -42.833 -49.009 1.00 21.17 196 VAL A O 1
ATOM 2692 N N . ALA A 1 175 ? 4.780 -45.002 -48.735 1.00 19.02 197 ALA A N 1
ATOM 2693 C CA . ALA A 1 175 ? 3.492 -44.849 -49.407 1.00 20.07 197 ALA A CA 1
ATOM 2694 C C . ALA A 1 175 ? 2.591 -43.847 -48.667 1.00 21.63 197 ALA A C 1
ATOM 2695 O O . ALA A 1 175 ? 1.976 -42.960 -49.282 1.00 17.66 197 ALA A O 1
ATOM 2702 N N . GLN A 1 176 ? 2.520 -43.982 -47.342 1.00 19.07 198 GLN A N 1
ATOM 2703 C CA . GLN A 1 176 ? 1.675 -43.122 -46.527 1.00 17.36 198 GLN A CA 1
ATOM 2704 C C . GLN A 1 176 ? 2.093 -41.651 -46.676 1.00 20.21 198 GLN A C 1
ATOM 2705 O O . GLN A 1 176 ? 1.257 -40.748 -46.805 1.00 19.84 198 GLN A O 1
ATOM 2719 N N . ALA A 1 177 ? 3.395 -41.414 -46.692 1.00 19.63 199 ALA A N 1
ATOM 2720 C CA . ALA A 1 177 ? 3.920 -40.051 -46.810 1.00 20.05 199 ALA A CA 1
ATOM 2721 C C . ALA A 1 177 ? 3.681 -39.468 -48.196 1.00 19.90 199 ALA A C 1
ATOM 2722 O O . ALA A 1 177 ? 3.270 -38.318 -48.336 1.00 20.11 199 ALA A O 1
ATOM 2729 N N . VAL A 1 178 ? 3.984 -40.241 -49.229 1.00 19.77 200 VAL A N 1
ATOM 2730 C CA . VAL A 1 178 ? 3.772 -39.754 -50.608 1.00 17.47 200 VAL A CA 1
ATOM 2731 C C . VAL A 1 178 ? 2.314 -39.404 -50.826 1.00 19.84 200 VAL A C 1
ATOM 2732 O O . VAL A 1 178 ? 2.003 -38.331 -51.347 1.00 19.10 200 VAL A O 1
ATOM 2745 N N . LEU A 1 179 ? 1.413 -40.317 -50.434 1.00 19.05 201 LEU A N 1
ATOM 2746 C CA . LEU A 1 179 ? -0.005 -40.103 -50.676 1.00 18.22 201 LEU A CA 1
ATOM 2747 C C . LEU A 1 179 ? -0.497 -38.865 -49.915 1.00 19.55 201 LEU A C 1
ATOM 2748 O O . LEU A 1 179 ? -1.281 -38.084 -50.451 1.00 19.37 201 LEU A O 1
ATOM 2764 N N . GLN A 1 180 ? -0.007 -38.654 -48.704 1.00 17.48 202 GLN A N 1
ATOM 2765 C CA . GLN A 1 180 ? -0.436 -37.478 -47.948 1.00 17.54 202 GLN A CA 1
ATOM 2766 C C . GLN A 1 180 ? 0.149 -36.207 -48.517 1.00 20.94 202 GLN A C 1
ATOM 2767 O O . GLN A 1 180 ? -0.561 -35.203 -48.564 1.00 20.77 202 GLN A O 1
ATOM 2781 N N . PHE A 1 181 ? 1.392 -36.225 -48.994 1.00 17.63 203 PHE A N 1
ATOM 2782 C CA . PHE A 1 181 ? 1.941 -35.023 -49.664 1.00 19.92 203 PHE A CA 1
ATOM 2783 C C . PHE A 1 181 ? 1.110 -34.662 -50.887 1.00 21.39 203 PHE A C 1
ATOM 2784 O O . PHE A 1 181 ? 0.872 -33.468 -51.185 1.00 20.72 203 PHE A O 1
ATOM 2801 N N . LEU A 1 182 ? 0.685 -35.683 -51.632 1.00 19.71 204 LEU A N 1
ATOM 2802 C CA . LEU A 1 182 ? -0.112 -35.443 -52.836 1.00 17.45 204 LEU A CA 1
ATOM 2803 C C . LEU A 1 182 ? -1.498 -34.911 -52.480 1.00 21.32 204 LEU A C 1
ATOM 2804 O O . LEU A 1 182 ? -2.052 -34.101 -53.206 1.00 22.71 204 LEU A O 1
ATOM 2809 N N . CYS A 1 183 ? -2.043 -35.328 -51.334 1.00 17.86 205 CYS A N 1
ATOM 2810 C CA . CYS A 1 183 ? -3.331 -34.803 -50.864 1.00 20.74 205 CYS A CA 1
ATOM 2811 C C . CYS A 1 183 ? -3.222 -33.321 -50.489 1.00 24.61 205 CYS A C 1
ATOM 2812 O O . CYS A 1 183 ? -4.231 -32.621 -50.401 1.00 23.82 205 CYS A O 1
ATOM 2820 N N . LEU A 1 184 ? -1.997 -32.854 -50.276 1.00 23.68 206 LEU A N 1
ATOM 2821 C CA . LEU A 1 184 ? -1.745 -31.435 -49.984 1.00 25.73 206 LEU A CA 1
ATOM 2822 C C . LEU A 1 184 ? -1.279 -30.689 -51.247 1.00 30.91 206 LEU A C 1
ATOM 2823 O O . LEU A 1 184 ? -0.817 -29.549 -51.192 1.00 30.05 206 LEU A O 1
ATOM 2839 N N . LYS A 1 185 ? -1.449 -31.366 -52.376 1.00 28.32 207 LYS A N 1
ATOM 2840 C CA . LYS A 1 185 ? -1.030 -30.971 -53.720 1.00 26.22 207 LYS A CA 1
ATOM 2841 C C . LYS A 1 185 ? 0.437 -30.599 -53.818 1.00 34.47 207 LYS A C 1
ATOM 2842 O O . LYS A 1 185 ? 0.811 -29.688 -54.548 1.00 36.12 207 LYS A O 1
ATOM 2861 N N . ASN A 1 186 ? 1.273 -31.330 -53.096 1.00 26.68 208 ASN A N 1
ATOM 2862 C CA . ASN A 1 186 ? 2.718 -31.097 -53.088 1.00 24.79 208 ASN A CA 1
ATOM 2863 C C . ASN A 1 186 ? 3.424 -32.260 -53.806 1.00 28.12 208 ASN A C 1
ATOM 2864 O O . ASN A 1 186 ? 4.000 -33.145 -53.165 1.00 23.21 208 ASN A O 1
ATOM 2875 N N . LYS A 1 187 ? 3.380 -32.269 -55.139 1.00 26.84 209 LYS A N 1
ATOM 2876 C CA . LYS A 1 187 ? 3.966 -33.374 -55.872 1.00 25.96 209 LYS A CA 1
ATOM 2877 C C . LYS A 1 187 ? 5.497 -33.314 -55.832 1.00 24.48 209 LYS A C 1
ATOM 2878 O O . LYS A 1 187 ? 6.163 -34.348 -55.917 1.00 24.29 209 LYS A O 1
ATOM 2897 N N . SER A 1 188 ? 6.064 -32.130 -55.634 1.00 26.51 210 SER A N 1
ATOM 2898 C CA . SER A 1 188 ? 7.521 -32.017 -55.571 1.00 27.16 210 SER A CA 1
ATOM 2899 C C . SER A 1 188 ? 8.140 -32.748 -54.350 1.00 24.62 210 SER A C 1
ATOM 2900 O O . SER A 1 188 ? 9.065 -33.565 -54.483 1.00 25.92 210 SER A O 1
ATOM 2908 N N . SER A 1 189 ? 7.621 -32.460 -53.170 1.00 23.35 211 SER A N 1
ATOM 2909 C CA . SER A 1 189 ? 8.089 -33.106 -51.949 1.00 22.47 211 SER A CA 1
ATOM 2910 C C . SER A 1 189 ? 7.743 -34.583 -51.969 1.00 22.71 211 SER A C 1
ATOM 2911 O O . SER A 1 189 ? 8.491 -35.396 -51.437 1.00 26.84 211 SER A O 1
ATOM 2919 N N . ALA A 1 190 ? 6.603 -34.918 -52.571 1.00 22.16 212 ALA A N 1
ATOM 2920 C CA . ALA A 1 190 ? 6.188 -36.315 -52.686 1.00 21.43 212 ALA A CA 1
ATOM 2921 C C . ALA A 1 190 ? 7.226 -37.103 -53.486 1.00 21.08 212 ALA A C 1
ATOM 2922 O O . ALA A 1 190 ? 7.594 -38.217 -53.130 1.00 23.47 212 ALA A O 1
ATOM 2929 N N . SER A 1 191 ? 7.697 -36.532 -54.586 1.00 22.00 213 SER A N 1
ATOM 2930 C CA . SER A 1 191 ? 8.729 -37.190 -55.368 1.00 24.40 213 SER A CA 1
ATOM 2931 C C . SER A 1 191 ? 10.055 -37.307 -54.602 1.00 23.77 213 SER A C 1
ATOM 2932 O O . SER A 1 191 ? 10.714 -38.353 -54.624 1.00 24.75 213 SER A O 1
ATOM 2940 N N . VAL A 1 192 ? 10.440 -36.245 -53.911 1.00 22.82 214 VAL A N 1
ATOM 2941 C CA . VAL A 1 192 ? 11.699 -36.240 -53.165 1.00 25.78 214 VAL A CA 1
ATOM 2942 C C . VAL A 1 192 ? 11.660 -37.219 -51.982 1.00 24.14 214 VAL A C 1
ATOM 2943 O O . VAL A 1 192 ? 12.633 -37.948 -51.739 1.00 23.81 214 VAL A O 1
ATOM 2956 N N . VAL A 1 193 ? 10.549 -37.269 -51.258 1.00 22.66 215 VAL A N 1
ATOM 2957 C CA . VAL A 1 193 ? 10.497 -38.202 -50.118 1.00 21.09 215 VAL A CA 1
ATOM 2958 C C . VAL A 1 193 ? 10.589 -39.631 -50.647 1.00 23.93 215 VAL A C 1
ATOM 2959 O O . VAL A 1 193 ? 11.270 -40.471 -50.051 1.00 24.28 215 VAL A O 1
ATOM 2972 N N . PHE A 1 194 ? 9.944 -39.910 -51.776 1.00 22.18 216 PHE A N 1
ATOM 2973 C CA . PHE A 1 194 ? 9.997 -41.256 -52.331 1.00 21.11 216 PHE A CA 1
ATOM 2974 C C . PHE A 1 194 ? 11.416 -41.661 -52.706 1.00 22.97 216 PHE A C 1
ATOM 2975 O O . PHE A 1 194 ? 11.900 -42.738 -52.352 1.00 24.19 216 PHE A O 1
ATOM 2992 N N . THR A 1 195 ? 12.085 -40.783 -53.433 1.00 22.50 217 THR A N 1
ATOM 2993 C CA . THR A 1 195 ? 13.400 -41.084 -53.968 1.00 27.19 217 THR A CA 1
ATOM 2994 C C . THR A 1 195 ? 14.423 -41.228 -52.841 1.00 27.27 217 THR A C 1
ATOM 2995 O O . THR A 1 195 ? 15.245 -42.149 -52.825 1.00 27.36 217 THR A O 1
ATOM 3006 N N . THR A 1 196 ? 14.345 -40.332 -51.875 1.00 24.32 218 THR A N 1
ATOM 3007 C CA . THR A 1 196 ? 15.297 -40.335 -50.768 1.00 27.30 218 THR A CA 1
ATOM 3008 C C . THR A 1 196 ? 15.085 -41.554 -49.889 1.00 27.54 218 THR A C 1
ATOM 3009 O O . THR A 1 196 ? 16.042 -42.234 -49.519 1.00 26.71 218 THR A O 1
ATOM 3020 N N . TYR A 1 197 ? 13.827 -41.857 -49.588 1.00 22.62 219 TYR A N 1
ATOM 3021 C CA . TYR A 1 197 ? 13.520 -42.965 -48.686 1.00 26.03 219 TYR A CA 1
ATOM 3022 C C . TYR A 1 197 ? 13.928 -44.292 -49.298 1.00 28.33 219 TYR A C 1
ATOM 3023 O O . TYR A 1 197 ? 14.565 -45.127 -48.645 1.00 26.67 219 TYR A O 1
ATOM 3041 N N . THR A 1 198 ? 13.546 -44.507 -50.543 1.00 26.79 220 THR A N 1
ATOM 3042 C CA . THR A 1 198 ? 13.808 -45.803 -51.163 1.00 26.13 220 THR A CA 1
ATOM 3043 C C . THR A 1 198 ? 15.315 -46.017 -51.338 1.00 33.21 220 THR A C 1
ATOM 3044 O O . THR A 1 198 ? 15.804 -47.123 -51.129 1.00 33.96 220 THR A O 1
ATOM 3055 N N . GLN A 1 199 ? 16.060 -44.962 -51.647 1.00 27.86 221 GLN A N 1
ATOM 3056 C CA . GLN A 1 199 ? 17.512 -45.099 -51.761 1.00 36.21 221 GLN A CA 1
ATOM 3057 C C . GLN A 1 199 ? 18.186 -45.320 -50.392 1.00 35.00 221 GLN A C 1
ATOM 3058 O O . GLN A 1 199 ? 19.050 -46.186 -50.269 1.00 40.69 221 GLN A O 1
ATOM 3072 N N . LYS A 1 200 ? 17.773 -44.573 -49.369 1.00 30.97 222 LYS A N 1
ATOM 3073 C CA . LYS A 1 200 ? 18.469 -44.613 -48.076 1.00 37.87 222 LYS A CA 1
ATOM 3074 C C . LYS A 1 200 ? 18.014 -45.738 -47.135 1.00 35.74 222 LYS A C 1
ATOM 3075 O O . LYS A 1 200 ? 18.731 -46.088 -46.190 1.00 36.10 222 LYS A O 1
ATOM 3094 N N . HIS A 1 201 ? 16.840 -46.317 -47.358 1.00 27.63 223 HIS A N 1
ATOM 3095 C CA . HIS A 1 201 ? 16.345 -47.306 -46.400 1.00 27.84 223 HIS A CA 1
ATOM 3096 C C . HIS A 1 201 ? 17.105 -48.617 -46.560 1.00 29.92 223 HIS A C 1
ATOM 3097 O O . HIS A 1 201 ? 17.207 -49.138 -47.680 1.00 31.34 223 HIS A O 1
ATOM 3111 N N . PRO A 1 202 ? 17.623 -49.167 -45.449 1.00 31.38 224 PRO A N 1
ATOM 3112 C CA . PRO A 1 202 ? 18.465 -50.364 -45.544 1.00 34.71 224 PRO A CA 1
ATOM 3113 C C . PRO A 1 202 ? 17.737 -51.607 -46.035 1.00 34.60 224 PRO A C 1
ATOM 3114 O O . PRO A 1 202 ? 18.390 -52.517 -46.521 1.00 33.80 224 PRO A O 1
ATOM 3125 N N . SER A 1 203 ? 16.416 -51.645 -45.901 1.00 31.06 225 SER A N 1
ATOM 3126 C CA . SER A 1 203 ? 15.622 -52.803 -46.313 1.00 29.39 225 SER A CA 1
ATOM 3127 C C . SER A 1 203 ? 14.998 -52.696 -47.710 1.00 32.26 225 SER A C 1
ATOM 3128 O O . SER A 1 203 ? 14.154 -53.518 -48.080 1.00 35.43 225 SER A O 1
ATOM 3136 N N . ILE A 1 204 ? 15.402 -51.688 -48.477 1.00 32.90 226 ILE A N 1
ATOM 3137 C CA . ILE A 1 204 ? 14.959 -51.544 -49.861 1.00 31.93 226 ILE A CA 1
ATOM 3138 C C . ILE A 1 204 ? 16.167 -51.568 -50.797 1.00 36.99 226 ILE A C 1
ATOM 3139 O O . ILE A 1 204 ? 17.066 -50.732 -50.694 1.00 44.05 226 ILE A O 1
ATOM 3155 N N . GLU A 1 205 ? 16.161 -52.533 -51.716 1.00 53.51 227 GLU A N 1
ATOM 3156 C CA . GLU A 1 205 ? 17.257 -52.721 -52.666 1.00 53.88 227 GLU A CA 1
ATOM 3157 C C . GLU A 1 205 ? 17.105 -51.793 -53.862 1.00 56.16 227 GLU A C 1
ATOM 3158 O O . GLU A 1 205 ? 16.144 -51.027 -53.945 1.00 54.40 227 GLU A O 1
ATOM 3170 N N . ASP A 1 206 ? 18.062 -51.851 -54.781 1.00 68.80 228 ASP A N 1
ATOM 3171 C CA . ASP A 1 206 ? 18.066 -50.942 -55.925 1.00 68.12 228 ASP A CA 1
ATOM 3172 C C . ASP A 1 206 ? 16.744 -51.018 -56.685 1.00 54.48 228 ASP A C 1
ATOM 3173 O O . ASP A 1 206 ? 16.112 -52.069 -56.769 1.00 59.83 228 ASP A O 1
ATOM 3182 N N . GLY A 1 207 ? 16.321 -49.877 -57.206 1.00 56.15 229 GLY A N 1
ATOM 3183 C CA . GLY A 1 207 ? 15.048 -49.760 -57.888 1.00 34.84 229 GLY A CA 1
ATOM 3184 C C . GLY A 1 207 ? 14.846 -48.291 -58.126 1.00 41.02 229 GLY A C 1
ATOM 3185 O O . GLY A 1 207 ? 15.569 -47.479 -57.544 1.00 47.01 229 GLY A O 1
ATOM 3189 N N . PRO A 1 208 ? 13.849 -47.930 -58.944 1.00 35.82 230 PRO A N 1
ATOM 3190 C CA . PRO A 1 208 ? 12.863 -48.825 -59.554 1.00 32.46 230 PRO A CA 1
ATOM 3191 C C . PRO A 1 208 ? 13.411 -49.562 -60.773 1.00 36.97 230 PRO A C 1
ATOM 3192 O O . PRO A 1 208 ? 14.434 -49.145 -61.294 1.00 40.01 230 PRO A O 1
ATOM 3203 N N . PRO A 1 209 ? 12.741 -50.633 -61.216 1.00 37.34 231 PRO A N 1
ATOM 3204 C CA . PRO A 1 209 ? 11.564 -51.208 -60.567 1.00 33.46 231 PRO A CA 1
ATOM 3205 C C . PRO A 1 209 ? 11.940 -51.910 -59.269 1.00 35.71 231 PRO A C 1
ATOM 3206 O O . PRO A 1 209 ? 13.102 -52.281 -59.066 1.00 32.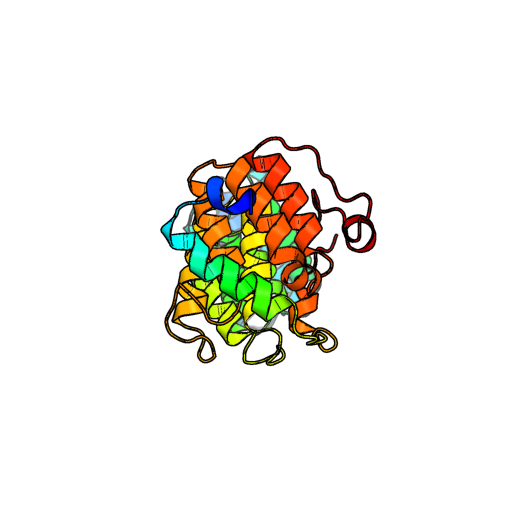82 231 PRO A O 1
ATOM 3217 N N . PHE A 1 210 ? 10.960 -52.079 -58.391 1.00 29.09 232 PHE A N 1
ATOM 3218 C CA . PHE A 1 210 ? 11.201 -52.701 -57.097 1.00 26.87 232 PHE A CA 1
ATOM 3219 C C . PHE A 1 210 ? 10.582 -54.090 -57.010 1.00 28.88 232 PHE A C 1
ATOM 3220 O O . PHE A 1 210 ? 9.690 -54.431 -57.768 1.00 28.25 232 PHE A O 1
ATOM 3237 N N . VAL A 1 211 ? 11.031 -54.876 -56.047 1.00 33.03 233 VAL A N 1
ATOM 3238 C CA . VAL A 1 211 ? 10.415 -56.171 -55.815 1.00 33.27 233 VAL A CA 1
ATOM 3239 C C . VAL A 1 211 ? 9.039 -55.990 -55.181 1.00 31.05 233 VAL A C 1
ATOM 3240 O O . VAL A 1 211 ? 8.116 -56.746 -55.446 1.00 31.06 233 VAL A O 1
ATOM 3253 N N . GLU A 1 212 ? 8.894 -54.947 -54.367 1.00 27.31 234 GLU A N 1
ATOM 3254 C CA . GLU A 1 212 ? 7.641 -54.684 -53.670 1.00 26.10 234 GLU A CA 1
ATOM 3255 C C . GLU A 1 212 ? 6.627 -54.010 -54.595 1.00 25.15 234 GLU A C 1
ATOM 3256 O O . GLU A 1 212 ? 6.867 -52.873 -55.021 1.00 24.68 234 GLU A O 1
ATOM 3268 N N . PRO A 1 213 ? 5.475 -54.652 -54.835 1.00 22.42 235 PRO A N 1
ATOM 3269 C CA . PRO A 1 213 ? 4.469 -53.995 -55.686 1.00 20.45 235 PRO A CA 1
ATOM 3270 C C . PRO A 1 213 ? 4.021 -52.619 -55.188 1.00 22.46 235 PRO A C 1
ATOM 3271 O O . PRO A 1 213 ? 3.778 -51.734 -56.010 1.00 21.58 235 PRO A O 1
ATOM 3282 N N . LEU A 1 214 ? 3.884 -52.425 -53.879 1.00 21.51 236 LEU A N 1
ATOM 3283 C CA . LEU A 1 214 ? 3.421 -51.107 -53.416 1.00 19.95 236 LEU A CA 1
ATOM 3284 C C . LEU A 1 214 ? 4.407 -50.017 -53.811 1.00 20.02 236 LEU A C 1
ATOM 3285 O O . LEU A 1 214 ? 4.019 -48.870 -54.144 1.00 21.14 236 LEU A O 1
ATOM 3301 N N . LEU A 1 215 ? 5.697 -50.336 -53.817 1.00 19.84 237 LEU A N 1
ATOM 3302 C CA . LEU A 1 215 ? 6.664 -49.324 -54.225 1.00 21.86 237 LEU A CA 1
ATOM 3303 C C . LEU A 1 215 ? 6.577 -49.019 -55.731 1.00 21.78 237 LEU A C 1
ATOM 3304 O O . LEU A 1 215 ? 6.751 -47.879 -56.135 1.00 20.92 237 LEU A O 1
ATOM 3320 N N . ASN A 1 216 ? 6.304 -50.015 -56.562 1.00 20.94 238 ASN A N 1
ATOM 3321 C CA . ASN A 1 216 ? 6.126 -49.724 -57.991 1.00 21.73 238 ASN A CA 1
ATOM 3322 C C . ASN A 1 216 ? 4.872 -48.889 -58.212 1.00 19.08 238 ASN A C 1
ATOM 3323 O O . ASN A 1 216 ? 4.871 -47.940 -59.011 1.00 20.91 238 ASN A O 1
ATOM 3334 N N . PHE A 1 217 ? 3.810 -49.229 -57.485 1.00 21.34 239 PHE A N 1
ATOM 3335 C CA . PHE A 1 217 ? 2.602 -48.426 -57.546 1.00 22.43 239 PHE A CA 1
ATOM 3336 C C . PHE A 1 217 ? 2.921 -46.959 -57.279 1.00 20.03 239 PHE A C 1
ATOM 3337 O O . PHE A 1 217 ? 2.538 -46.090 -58.044 1.00 20.14 239 PHE A O 1
ATOM 3354 N N . ILE A 1 218 ? 3.625 -46.676 -56.191 1.00 19.74 240 ILE A N 1
ATOM 3355 C CA . ILE A 1 218 ? 3.890 -45.288 -55.819 1.00 18.38 240 ILE A CA 1
ATOM 3356 C C . ILE A 1 218 ? 4.796 -44.611 -56.866 1.00 22.86 240 ILE A C 1
ATOM 3357 O O . ILE A 1 218 ? 4.570 -43.471 -57.217 1.00 22.34 240 ILE A O 1
ATOM 3373 N N . TRP A 1 219 ? 5.779 -45.348 -57.391 1.00 22.80 241 TRP A N 1
ATOM 3374 C CA . TRP A 1 219 ? 6.670 -44.841 -58.430 1.00 23.60 241 TRP A CA 1
ATOM 3375 C C . TRP A 1 219 ? 5.856 -44.449 -59.665 1.00 23.07 241 TRP A C 1
ATOM 3376 O O . TRP A 1 219 ? 5.957 -43.322 -60.161 1.00 22.96 241 TRP A O 1
ATOM 3397 N N . PHE A 1 220 ? 5.019 -45.366 -60.125 1.00 23.93 242 PHE A N 1
ATOM 3398 C CA . PHE A 1 220 ? 4.173 -45.126 -61.290 1.00 22.83 242 PHE A CA 1
ATOM 3399 C C . PHE A 1 220 ? 3.169 -43.989 -61.050 1.00 24.13 242 PHE A C 1
ATOM 3400 O O . PHE A 1 220 ? 2.916 -43.164 -61.928 1.00 21.60 242 PHE A O 1
ATOM 3418 N N . LEU A 1 221 ? 2.553 -43.985 -59.871 1.00 19.79 243 LEU A N 1
ATOM 3419 C CA . LEU A 1 221 ? 1.634 -42.921 -59.499 1.00 18.90 243 LEU A CA 1
ATOM 3420 C C . LEU A 1 221 ? 2.267 -41.530 -59.616 1.00 20.20 243 LEU A C 1
ATOM 3421 O O . LEU A 1 221 ? 1.628 -40.610 -60.111 1.00 21.59 243 LEU A O 1
ATOM 3437 N N . LEU A 1 222 ? 3.498 -41.359 -59.135 1.00 21.46 244 LEU A N 1
ATOM 3438 C CA . LEU A 1 222 ? 4.183 -40.084 -59.222 1.00 20.78 244 LEU A CA 1
ATOM 3439 C C . LEU A 1 222 ? 4.414 -39.662 -60.681 1.00 24.28 244 LEU A C 1
ATOM 3440 O O . LEU A 1 222 ? 4.277 -38.486 -61.045 1.00 21.78 244 LEU A O 1
ATOM 3456 N N . LEU A 1 223 ? 4.768 -40.632 -61.508 1.00 27.34 245 LEU A N 1
ATOM 3457 C CA . LEU A 1 223 ? 4.940 -40.374 -62.942 1.00 26.06 245 LEU A CA 1
ATOM 3458 C C . LEU A 1 223 ? 3.612 -39.998 -63.601 1.00 24.62 245 LEU A C 1
ATOM 3459 O O . LEU A 1 223 ? 3.556 -39.086 -64.430 1.00 27.54 245 LEU A O 1
ATOM 3475 N N . ALA A 1 224 ? 2.544 -40.705 -63.249 1.00 22.17 246 ALA A N 1
ATOM 3476 C CA . ALA A 1 224 ? 1.228 -40.422 -63.810 1.00 25.67 246 ALA A CA 1
ATOM 3477 C C . ALA A 1 224 ? 0.674 -39.053 -63.388 1.00 28.63 246 ALA A C 1
ATOM 3478 O O . ALA A 1 224 ? 0.058 -38.330 -64.195 1.00 26.60 246 ALA A O 1
ATOM 3485 N N . VAL A 1 225 ? 0.862 -38.699 -62.118 1.00 25.67 247 VAL A N 1
ATOM 3486 C CA . VAL A 1 225 ? 0.402 -37.414 -61.633 1.00 25.92 247 VAL A CA 1
ATOM 3487 C C . VAL A 1 225 ? 1.220 -36.306 -62.267 1.00 32.65 247 VAL A C 1
ATOM 3488 O O . VAL A 1 225 ? 0.658 -35.322 -62.740 1.00 31.68 247 VAL A O 1
ATOM 3501 N N . ASP A 1 226 ? 2.537 -36.460 -62.310 1.00 30.25 248 ASP A N 1
ATOM 3502 C CA . ASP A 1 226 ? 3.369 -35.400 -62.874 1.00 36.35 248 ASP A CA 1
ATOM 3503 C C . ASP A 1 226 ? 3.107 -35.198 -64.368 1.00 39.74 248 ASP A C 1
ATOM 3504 O O . ASP A 1 226 ? 3.275 -34.094 -64.885 1.00 39.80 248 ASP A O 1
ATOM 3513 N N . GLY A 1 227 ? 2.677 -36.256 -65.047 1.00 27.25 249 GLY A N 1
ATOM 3514 C CA . GLY A 1 227 ? 2.352 -36.197 -66.471 1.00 35.23 249 GLY A CA 1
ATOM 3515 C C . GLY A 1 227 ? 0.912 -35.801 -66.770 1.00 38.94 249 GLY A C 1
ATOM 3516 O O . GLY A 1 227 ? 0.529 -35.656 -67.926 1.00 34.10 249 GLY A O 1
ATOM 3520 N N . GLY A 1 228 ? 0.106 -35.624 -65.727 1.00 33.14 250 GLY A N 1
ATOM 3521 C CA . GLY A 1 228 ? -1.299 -35.305 -65.891 1.00 34.77 250 GLY A CA 1
ATOM 3522 C C . GLY A 1 228 ? -2.117 -36.388 -66.566 1.00 36.57 250 GLY A C 1
ATOM 3523 O O . GLY A 1 228 ? -3.081 -36.070 -67.259 1.00 39.00 250 GLY A O 1
ATOM 3527 N N . LYS A 1 229 ? -1.769 -37.661 -66.340 1.00 29.27 251 LYS A N 1
ATOM 3528 C CA . LYS A 1 229 ? -2.361 -38.768 -67.089 1.00 32.73 251 LYS A CA 1
ATOM 3529 C C . LYS A 1 229 ? -3.470 -39.492 -66.326 1.00 32.66 251 LYS A C 1
ATOM 3530 O O . LYS A 1 229 ? -3.191 -40.489 -65.649 1.00 28.64 251 LYS A O 1
ATOM 3549 N N . LEU A 1 230 ? -4.716 -39.031 -66.452 1.00 27.55 252 LEU A N 1
ATOM 3550 C CA . LEU A 1 230 ? -5.812 -39.594 -65.660 1.00 25.32 252 LEU A CA 1
ATOM 3551 C C . LEU A 1 230 ? -6.062 -41.043 -65.998 1.00 29.29 252 LEU A C 1
ATOM 3552 O O . LEU A 1 230 ? -6.326 -41.859 -65.119 1.00 24.10 252 LEU A O 1
ATOM 3568 N N . THR A 1 231 ? -6.004 -41.387 -67.280 1.00 25.38 253 THR A N 1
ATOM 3569 C CA . THR A 1 231 ? -6.286 -42.762 -67.642 1.00 23.46 253 THR A CA 1
ATOM 3570 C C . THR A 1 231 ? -5.263 -43.724 -67.036 1.00 25.50 253 THR A C 1
ATOM 3571 O O . THR A 1 231 ? -5.621 -44.803 -66.581 1.00 27.78 253 THR A O 1
ATOM 3582 N N . VAL A 1 232 ? -4.005 -43.302 -66.983 1.00 24.01 254 VAL A N 1
ATOM 3583 C CA . VAL A 1 232 ? -2.957 -44.111 -66.381 1.00 2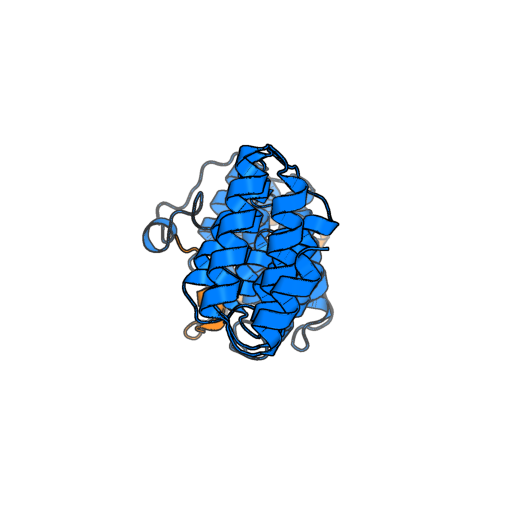2.82 254 VAL A CA 1
ATOM 3584 C C . VAL A 1 232 ? -3.176 -44.268 -64.856 1.00 22.61 254 VAL A C 1
ATOM 3585 O O . VAL A 1 232 ? -3.060 -45.356 -64.302 1.00 24.00 254 VAL A O 1
ATOM 3598 N N . PHE A 1 233 ? -3.467 -43.153 -64.205 1.00 24.53 255 PHE A N 1
ATOM 3599 C CA . PHE A 1 233 ? -3.813 -43.115 -62.786 1.00 22.78 255 PHE A CA 1
ATOM 3600 C C . PHE A 1 233 ? -4.911 -44.111 -62.457 1.00 24.78 255 PHE A C 1
ATOM 3601 O O . PHE A 1 233 ? -4.800 -44.919 -61.520 1.00 24.27 255 PHE A O 1
ATOM 3618 N N . THR A 1 234 ? -5.958 -44.112 -63.279 1.00 22.89 256 THR A N 1
ATOM 3619 C CA . THR A 1 234 ? -7.078 -44.996 -63.038 1.00 21.97 256 THR A CA 1
ATOM 3620 C C . THR A 1 234 ? -6.674 -46.471 -63.148 1.00 28.32 256 THR A C 1
ATOM 3621 O O . THR A 1 234 ? -7.094 -47.298 -62.326 1.00 28.39 256 THR A O 1
ATOM 3632 N N . VAL A 1 235 ? -5.839 -46.800 -64.127 1.00 25.10 257 VAL A N 1
ATOM 3633 C CA . VAL A 1 235 ? -5.405 -48.181 -64.299 1.00 25.31 257 VAL A CA 1
ATOM 3634 C C . VAL A 1 235 ? -4.580 -48.629 -63.104 1.00 22.62 257 VAL A C 1
ATOM 3635 O O . VAL A 1 235 ? -4.754 -49.749 -62.609 1.00 23.10 257 VAL A O 1
ATOM 3648 N N . LEU A 1 236 ? -3.663 -47.765 -62.670 1.00 22.15 258 LEU A N 1
ATOM 3649 C CA . LEU A 1 236 ? -2.796 -48.091 -61.554 1.00 24.01 258 LEU A CA 1
ATOM 3650 C C . LEU A 1 236 ? -3.603 -48.387 -60.310 1.00 25.15 258 LEU A C 1
ATOM 3651 O O . LEU A 1 236 ? -3.353 -49.391 -59.625 1.00 25.16 258 LEU A O 1
ATOM 3667 N N . CYS A 1 237 ? -4.548 -47.516 -59.972 1.00 22.71 259 CYS A N 1
ATOM 3668 C CA . CYS A 1 237 ? -5.351 -47.759 -58.782 1.00 22.38 259 CYS A CA 1
ATOM 3669 C C . CYS A 1 237 ? -6.085 -49.104 -58.871 1.00 24.33 259 CYS A C 1
ATOM 3670 O O . CYS A 1 237 ? -6.203 -49.839 -57.878 1.00 26.36 259 CYS A O 1
ATOM 3678 N N . GLU A 1 238 ? -6.542 -49.464 -60.067 1.00 23.63 260 GLU A N 1
ATOM 3679 C CA . GLU A 1 238 ? -7.283 -50.711 -60.226 1.00 28.37 260 GLU A CA 1
ATOM 3680 C C . GLU A 1 238 ? -6.384 -51.939 -60.097 1.00 26.97 260 GLU A C 1
ATOM 3681 O O . GLU A 1 238 ? -6.733 -52.888 -59.399 1.00 28.27 260 GLU A O 1
ATOM 3693 N N . GLN A 1 239 ? -5.216 -51.917 -60.725 1.00 23.38 261 GLN A N 1
ATOM 3694 C CA . GLN A 1 239 ? -4.383 -53.127 -60.773 1.00 25.83 261 GLN A CA 1
ATOM 3695 C C . GLN A 1 239 ? -3.589 -53.378 -59.483 1.00 23.05 261 GLN A C 1
ATOM 3696 O O . GLN A 1 239 ? -3.080 -54.483 -59.257 1.00 23.60 261 GLN A O 1
ATOM 3710 N N . TYR A 1 240 ? -3.501 -52.373 -58.632 1.00 20.79 262 TYR A N 1
ATOM 3711 C CA . TYR A 1 240 ? -2.757 -52.504 -57.365 1.00 19.92 262 TYR A CA 1
ATOM 3712 C C . TYR A 1 240 ? -3.648 -52.543 -56.141 1.00 20.88 262 TYR A C 1
ATOM 3713 O O . TYR A 1 240 ? -3.184 -52.350 -55.012 1.00 20.99 262 TYR A O 1
ATOM 3731 N N . GLN A 1 241 ? -4.926 -52.839 -56.333 1.00 22.47 263 GLN A N 1
ATOM 3732 C CA . GLN A 1 241 ? -5.837 -52.871 -55.200 1.00 25.70 263 GLN A CA 1
ATOM 3733 C C . GLN A 1 241 ? -5.403 -53.795 -54.055 1.00 26.59 263 GLN A C 1
ATOM 3734 O O . GLN A 1 241 ? -5.507 -53.408 -52.900 1.00 24.36 263 GLN A O 1
ATOM 3748 N N . PRO A 1 242 ? -4.896 -55.001 -54.345 1.00 25.09 264 PRO A N 1
ATOM 3749 C CA . PRO A 1 242 ? -4.498 -55.828 -53.197 1.00 24.94 264 PRO A CA 1
ATOM 3750 C C . PRO A 1 242 ? -3.430 -55.193 -52.304 1.00 26.62 264 PRO A C 1
ATOM 3751 O O . PRO A 1 242 ? -3.490 -55.326 -51.087 1.00 23.90 264 PRO A O 1
ATOM 3762 N N . SER A 1 243 ? -2.470 -54.510 -52.907 1.00 21.21 265 SER A N 1
ATOM 3763 C CA . SER A 1 243 ? -1.476 -53.755 -52.157 1.00 23.30 265 SER A CA 1
ATOM 3764 C C . SER A 1 243 ? -2.106 -52.550 -51.430 1.00 22.77 265 SER A C 1
ATOM 3765 O O . SER A 1 243 ? -1.743 -52.234 -50.299 1.00 22.62 265 SER A O 1
ATOM 3773 N N . LEU A 1 244 ? -3.022 -51.860 -52.101 1.00 19.57 266 LEU A N 1
ATOM 3774 C CA . LEU A 1 244 ? -3.588 -50.639 -51.560 1.00 24.23 266 LEU A CA 1
ATOM 3775 C C . LEU A 1 244 ? -4.507 -50.939 -50.387 1.00 23.65 266 LEU A C 1
ATOM 3776 O O . LEU A 1 244 ? -4.714 -50.079 -49.529 1.00 25.10 266 LEU A O 1
ATOM 3792 N N . ARG A 1 245 ? -5.029 -52.154 -50.306 1.00 20.46 267 ARG A N 1
ATOM 3793 C CA . ARG A 1 245 ? -5.925 -52.489 -49.187 1.00 22.92 267 ARG A CA 1
ATOM 3794 C C . ARG A 1 245 ? -5.173 -52.680 -47.859 1.00 23.67 267 ARG A C 1
ATOM 3795 O O . ARG A 1 245 ? -5.798 -52.829 -46.822 1.00 23.29 267 ARG A O 1
ATOM 3816 N N . ARG A 1 246 ? -3.845 -52.680 -47.900 1.00 19.74 268 ARG A N 1
ATOM 3817 C CA . ARG A 1 246 ? -3.033 -52.895 -46.707 1.00 22.08 268 ARG A CA 1
ATOM 3818 C C . ARG A 1 246 ? -3.145 -51.747 -45.708 1.00 21.18 268 ARG A C 1
ATOM 3819 O O . ARG A 1 246 ? -2.954 -51.946 -44.530 1.00 19.75 268 ARG A O 1
ATOM 3840 N N . ASP A 1 247 ? -3.424 -50.549 -46.194 1.00 22.30 269 ASP A N 1
ATOM 3841 C CA . ASP A 1 247 ? -3.789 -49.428 -45.312 1.00 18.80 269 ASP A CA 1
ATOM 3842 C C . ASP A 1 247 ? -5.196 -49.024 -45.705 1.00 19.83 269 ASP A C 1
ATOM 3843 O O . ASP A 1 247 ? -5.406 -48.605 -46.829 1.00 21.50 269 ASP A O 1
ATOM 3852 N N . PRO A 1 248 ? -6.174 -49.171 -44.791 1.00 25.36 270 PRO A N 1
ATOM 3853 C CA . PRO A 1 248 ? -7.571 -48.841 -45.114 1.00 22.67 270 PRO A CA 1
ATOM 3854 C C . PRO A 1 248 ? -7.755 -47.455 -45.698 1.00 25.54 270 PRO A C 1
ATOM 3855 O O . PRO A 1 248 ? -8.704 -47.253 -46.452 1.00 27.50 270 PRO A O 1
ATOM 3866 N N . MET A 1 249 ? -6.853 -46.536 -45.365 1.00 20.32 271 MET A N 1
ATOM 3867 C CA . MET A 1 249 ? -6.947 -45.149 -45.849 1.00 19.01 271 MET A CA 1
ATOM 3868 C C . MET A 1 249 ? -6.369 -44.890 -47.252 1.00 18.34 271 MET A C 1
ATOM 3869 O O . MET A 1 249 ? -6.629 -43.818 -47.833 1.00 18.39 271 MET A O 1
ATOM 3883 N N . TYR A 1 250 ? -5.557 -45.797 -47.788 1.00 20.38 272 TYR A N 1
ATOM 3884 C CA . TYR A 1 250 ? -4.928 -45.528 -49.093 1.00 23.86 272 TYR A CA 1
ATOM 3885 C C . TYR A 1 250 ? -5.952 -45.186 -50.179 1.00 19.52 272 TYR A C 1
ATOM 3886 O O . TYR A 1 250 ? -5.730 -44.261 -50.936 1.00 20.32 272 TYR A O 1
ATOM 3904 N N . ASN A 1 251 ? -7.051 -45.926 -50.294 1.00 21.01 273 ASN A N 1
ATOM 3905 C CA . ASN A 1 251 ? -8.010 -45.610 -51.355 1.00 20.91 273 ASN A CA 1
ATOM 3906 C C . ASN A 1 251 ? -8.706 -44.290 -51.127 1.00 22.30 273 ASN A C 1
ATOM 3907 O O . ASN A 1 251 ? -9.108 -43.616 -52.070 1.00 22.05 273 ASN A O 1
ATOM 3918 N N . GLU A 1 252 ? -8.848 -43.900 -49.869 1.00 21.53 274 GLU A N 1
ATOM 3919 C CA . GLU A 1 252 ? -9.373 -42.571 -49.588 1.00 20.94 274 GLU A CA 1
ATOM 3920 C C . GLU A 1 252 ? -8.390 -41.471 -49.962 1.00 22.89 274 GLU A C 1
ATOM 3921 O O . GLU A 1 252 ? -8.809 -40.447 -50.513 1.00 24.03 274 GLU A O 1
ATOM 3933 N N . TYR A 1 253 ? -7.097 -41.652 -49.699 1.00 19.79 275 TYR A N 1
ATOM 3934 C CA . TYR A 1 253 ? -6.119 -40.674 -50.160 1.00 18.76 275 TYR A CA 1
ATOM 3935 C C . TYR A 1 253 ? -6.202 -40.592 -51.709 1.00 19.50 275 TYR A C 1
ATOM 3936 O O . TYR A 1 253 ? -6.139 -39.512 -52.275 1.00 19.52 275 TYR A O 1
ATOM 3954 N N . LEU A 1 254 ? -6.334 -41.734 -52.372 1.00 19.33 276 LEU A N 1
ATOM 3955 C CA . LEU A 1 254 ? -6.330 -41.761 -53.850 1.00 19.32 276 LEU A CA 1
ATOM 3956 C C . LEU A 1 254 ? -7.578 -41.109 -54.403 1.00 20.85 276 LEU A C 1
ATOM 3957 O O . LEU A 1 254 ? -7.518 -40.421 -55.433 1.00 21.16 276 LEU A O 1
ATOM 3973 N N . ASP A 1 255 ? -8.703 -41.259 -53.721 1.00 21.44 277 ASP A N 1
ATOM 3974 C CA . ASP A 1 255 ? -9.897 -40.478 -54.098 1.00 28.07 277 ASP A CA 1
ATOM 3975 C C . ASP A 1 255 ? -9.629 -38.970 -54.077 1.00 22.62 277 ASP A C 1
ATOM 3976 O O . ASP A 1 255 ? -10.016 -38.241 -55.007 1.00 21.99 277 ASP A O 1
ATOM 3985 N N . ARG A 1 256 ? -8.993 -38.502 -53.009 1.00 22.63 278 ARG A N 1
ATOM 3986 C CA . ARG A 1 256 ? -8.673 -37.090 -52.872 1.00 24.44 278 ARG A CA 1
ATOM 3987 C C . ARG A 1 256 ? -7.693 -36.624 -53.950 1.00 20.56 278 ARG A C 1
ATOM 3988 O O . ARG A 1 256 ? -7.840 -35.533 -54.528 1.00 21.16 278 ARG A O 1
ATOM 4009 N N . ILE A 1 257 ? -6.681 -37.441 -54.199 1.00 18.86 279 ILE A N 1
ATOM 4010 C CA . ILE A 1 257 ? -5.679 -37.132 -55.215 1.00 21.13 279 ILE A CA 1
ATOM 4011 C C . ILE A 1 257 ? -6.332 -37.044 -56.613 1.00 23.21 279 ILE A C 1
ATOM 4012 O O . ILE A 1 257 ? -6.056 -36.096 -57.356 1.00 21.96 279 ILE A O 1
ATOM 4028 N N . GLY A 1 258 ? -7.210 -37.991 -56.926 1.00 20.79 280 GLY A N 1
ATOM 4029 C CA . GLY A 1 258 ? -7.942 -37.976 -58.189 1.00 22.45 280 GLY A CA 1
ATOM 4030 C C . GLY A 1 258 ? -8.751 -36.695 -58.386 1.00 27.41 280 GLY A C 1
ATOM 4031 O O . GLY A 1 258 ? -8.774 -36.085 -59.474 1.00 22.95 280 GLY A O 1
ATOM 4035 N N . GLN A 1 259 ? -9.459 -36.316 -57.334 1.00 20.75 281 GLN A N 1
ATOM 4036 C CA . GLN A 1 259 ? -10.225 -35.065 -57.297 1.00 23.64 281 GLN A CA 1
ATOM 4037 C C . GLN A 1 259 ? -9.352 -33.841 -57.538 1.00 27.34 281 GLN A C 1
ATOM 4038 O O . GLN A 1 259 ? -9.652 -32.977 -58.386 1.00 25.87 281 GLN A O 1
ATOM 4052 N N . LEU A 1 260 ? -8.256 -33.756 -56.796 1.00 25.47 282 LEU A N 1
ATOM 4053 C CA . LEU A 1 260 ? -7.398 -32.568 -56.820 1.00 26.45 282 LEU A CA 1
ATOM 4054 C C . LEU A 1 260 ? -6.652 -32.379 -58.134 1.00 26.83 282 LEU A C 1
ATOM 4055 O O . LEU A 1 260 ? -6.488 -31.236 -58.622 1.00 27.59 282 LEU A O 1
ATOM 4071 N N . PHE A 1 261 ? -6.171 -33.473 -58.709 1.00 21.59 283 PHE A N 1
ATOM 4072 C CA . PHE A 1 261 ? -5.334 -33.360 -59.893 1.00 26.70 283 PHE A CA 1
ATOM 4073 C C . PHE A 1 261 ? -6.125 -33.506 -61.199 1.00 32.78 283 PHE A C 1
ATOM 4074 O O . PHE A 1 261 ? -5.718 -32.980 -62.233 1.00 30.26 283 PHE A O 1
ATOM 4091 N N . PHE A 1 262 ? -7.268 -34.182 -61.154 1.00 29.68 284 PHE A N 1
ATOM 4092 C CA . PHE A 1 262 ? -7.993 -34.522 -62.375 1.00 26.96 284 PHE A CA 1
ATOM 4093 C C . PHE A 1 262 ? -9.493 -34.231 -62.346 1.00 26.19 284 PHE A C 1
ATOM 4094 O O . PHE A 1 262 ? -10.184 -34.381 -63.367 1.00 25.51 284 PHE A O 1
ATOM 4111 N N . GLY A 1 263 ? -10.013 -33.846 -61.195 1.00 23.78 285 GLY A N 1
ATOM 4112 C CA . GLY A 1 263 ? -11.442 -33.605 -61.061 1.00 28.61 285 GLY A CA 1
ATOM 4113 C C . GLY A 1 263 ? -12.336 -34.846 -61.038 1.00 27.57 285 GLY A C 1
ATOM 4114 O O . GLY A 1 263 ? -13.557 -34.732 -61.169 1.00 28.93 285 GLY A O 1
ATOM 4118 N N . VAL A 1 264 ? -11.778 -36.032 -60.828 1.00 25.93 286 VAL A N 1
ATOM 4119 C CA . VAL A 1 264 ? -12.663 -37.201 -60.711 1.00 30.60 286 VAL A CA 1
ATOM 4120 C C . VAL A 1 264 ? -13.429 -37.163 -59.369 1.00 34.68 286 VAL A C 1
ATOM 4121 O O . VAL A 1 264 ? -12.831 -37.004 -58.301 1.00 31.8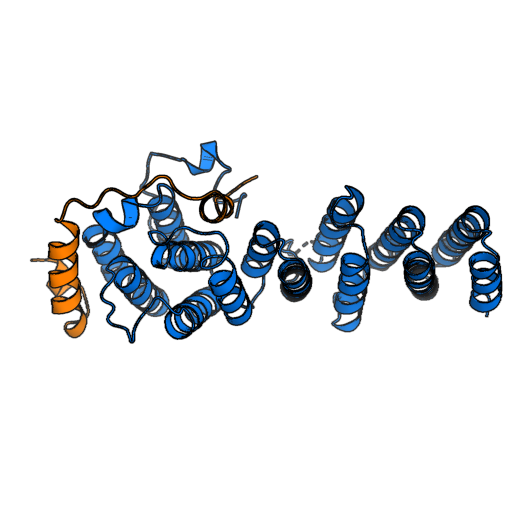3 286 VAL A O 1
ATOM 4134 N N . PRO A 1 265 ? -14.771 -37.270 -59.417 1.00 41.22 287 PRO A N 1
ATOM 4135 C CA . PRO A 1 265 ? -15.516 -37.211 -58.150 1.00 49.64 287 PRO A CA 1
ATOM 4136 C C . PRO A 1 265 ? -15.143 -38.385 -57.231 1.00 55.33 287 PRO A C 1
ATOM 4137 O O . PRO A 1 265 ? -14.993 -39.500 -57.738 1.00 48.68 287 PRO A O 1
ATOM 4148 N N . PRO A 1 266 ? -14.960 -38.137 -55.915 1.00 54.83 288 PRO A N 1
ATOM 4149 C CA . PRO A 1 266 ? -14.555 -39.238 -55.027 1.00 56.97 288 PRO A CA 1
ATOM 4150 C C . PRO A 1 266 ? -15.507 -40.432 -55.074 1.00 57.62 288 PRO A C 1
ATOM 4151 O O . PRO A 1 266 ? -16.725 -40.260 -55.109 1.00 56.32 288 PRO A O 1
ATOM 4162 N N . LYS A 1 267 ? -14.912 -41.624 -55.057 1.00 56.89 289 LYS A N 1
ATOM 4163 C CA . LYS A 1 267 ? -15.565 -42.887 -55.391 1.00 69.36 289 LYS A CA 1
ATOM 4164 C C . LYS A 1 267 ? -15.943 -43.708 -54.157 1.00 76.14 289 LYS A C 1
ATOM 4165 O O . LYS A 1 267 ? -16.997 -44.350 -54.128 1.00 74.53 289 LYS A O 1
ATOM 4173 N N . GLN A 1 268 ? -15.065 -43.704 -53.153 1.00 77.09 290 GLN A N 1
ATOM 4174 C CA . GLN A 1 268 ? -15.278 -44.502 -51.945 1.00 82.67 290 GLN A CA 1
ATOM 4175 C C . GLN A 1 268 ? -16.506 -44.016 -51.185 1.00 85.25 290 GLN A C 1
ATOM 4176 O O . GLN A 1 268 ? -16.598 -42.848 -50.798 1.00 85.78 290 GLN A O 1
ATOM 4182 N N . THR A 1 269 ? -17.456 -44.922 -50.995 1.00 82.43 291 THR A N 1
ATOM 4183 C CA . THR A 1 269 ? -18.614 -44.650 -50.163 1.00 82.21 291 THR A CA 1
ATOM 4184 C C . THR A 1 269 ? -18.188 -44.707 -48.698 1.00 95.54 291 THR A C 1
ATOM 4185 O O . THR A 1 269 ? -18.635 -43.903 -47.874 1.00 81.91 291 THR A O 1
ATOM 4189 N N . SER A 1 270 ? -17.313 -45.664 -48.389 1.00 88.49 292 SER A N 1
ATOM 4190 C CA . SER A 1 270 ? -16.712 -45.765 -47.063 1.00 84.32 292 SER A CA 1
ATOM 4191 C C . SER A 1 270 ? -15.972 -44.474 -46.737 1.00 79.91 292 SER A C 1
ATOM 4192 O O . SER A 1 270 ? -15.408 -43.834 -47.630 1.00 82.06 292 SER A O 1
ATOM 4195 N N . SER A 1 271 ? -15.990 -44.080 -45.467 1.00 79.49 293 SER A N 1
ATOM 4196 C CA . SER A 1 271 ? -15.170 -42.957 -45.016 1.00 76.95 293 SER A CA 1
ATOM 4197 C C . SER A 1 271 ? -14.589 -43.209 -43.630 1.00 64.61 293 SER A C 1
ATOM 4198 O O . SER A 1 271 ? -15.135 -42.776 -42.615 1.00 59.25 293 SER A O 1
ATOM 4201 N N . TYR A 1 272 ? -13.472 -43.925 -43.611 1.00 59.25 294 TYR A N 1
ATOM 4202 C CA . TYR A 1 272 ? -12.664 -44.062 -42.413 1.00 57.48 294 TYR A CA 1
ATOM 4203 C C . TYR A 1 272 ? -12.188 -42.680 -41.997 1.00 61.04 294 TYR A C 1
ATOM 4204 O O . TYR A 1 272 ? -11.949 -42.420 -40.816 1.00 59.71 294 TYR A O 1
ATOM 4215 N N . GLY A 1 273 ? -12.063 -41.794 -42.982 1.00 56.34 295 GLY A N 1
ATOM 4216 C CA . GLY A 1 273 ? -11.767 -40.399 -42.723 1.00 57.76 295 GLY A CA 1
ATOM 4217 C C . GLY A 1 273 ? -12.719 -39.844 -41.678 1.00 66.40 295 GLY A C 1
ATOM 4218 O O . GLY A 1 273 ? -12.285 -39.369 -40.635 1.00 69.04 295 GLY A O 1
ATOM 4222 N N . GLY A 1 274 ? -14.019 -39.941 -41.936 1.00 65.87 296 GLY A N 1
ATOM 4223 C CA . GLY A 1 274 ? -15.014 -39.457 -40.993 1.00 66.36 296 GLY A CA 1
ATOM 4224 C C . GLY A 1 274 ? -14.749 -39.966 -39.590 1.00 67.64 296 GLY A C 1
ATOM 4225 O O . GLY A 1 274 ? -14.731 -39.195 -38.627 1.00 70.62 296 GLY A O 1
ATOM 4229 N N . LEU A 1 275 ? -14.517 -41.271 -39.491 1.00 65.10 297 LEU A N 1
ATOM 4230 C CA . LEU A 1 275 ? -14.148 -41.918 -38.237 1.00 57.24 297 LEU A CA 1
ATOM 4231 C C . LEU A 1 275 ? -12.942 -41.237 -37.588 1.00 60.39 297 LEU A C 1
ATOM 4232 O O . LEU A 1 275 ? -13.003 -40.811 -36.434 1.00 63.77 297 LEU A O 1
ATOM 4237 N N . LEU A 1 276 ? -11.849 -41.136 -38.337 1.00 53.42 298 LEU A N 1
ATOM 4238 C CA . LEU A 1 276 ? -10.587 -40.633 -37.800 1.00 54.76 298 LEU A CA 1
ATOM 4239 C C . LEU A 1 276 ? -10.488 -39.114 -37.750 1.00 56.67 298 LEU A C 1
ATOM 4240 O O . LEU A 1 276 ? -9.765 -38.564 -36.906 1.00 42.32 298 LEU A O 1
ATOM 4245 N N . GLY A 1 277 ? -11.221 -38.465 -38.656 1.00 55.41 299 GLY A N 1
ATOM 4246 C CA . GLY A 1 277 ? -11.064 -37.056 -38.976 1.00 64.14 299 GLY A CA 1
ATOM 4247 C C . GLY A 1 277 ? -11.168 -36.896 -40.494 1.00 73.69 299 GLY A C 1
ATOM 4248 O O . GLY A 1 277 ? -10.479 -37.597 -41.252 1.00 63.13 299 GLY A O 1
ATOM 4249 N N . ASN A 1 278 ? -12.047 -36.002 -40.945 1.00 75.79 300 ASN A N 1
ATOM 4250 C CA . ASN A 1 278 ? -12.309 -35.809 -42.378 1.00 71.52 300 ASN A CA 1
ATOM 4251 C C . ASN A 1 278 ? -11.075 -35.351 -43.167 1.00 71.95 300 ASN A C 1
ATOM 4252 O O . ASN A 1 278 ? -10.405 -34.398 -42.774 1.00 68.01 300 ASN A O 1
ATOM 4257 N N . LEU A 1 279 ? -10.799 -36.014 -44.290 1.00 73.33 301 LEU A N 1
ATOM 4258 C CA . LEU A 1 279 ? -9.543 -35.823 -45.030 1.00 75.35 301 LEU A CA 1
ATOM 4259 C C . LEU A 1 279 ? -9.244 -34.365 -45.426 1.00 79.83 301 LEU A C 1
ATOM 4260 O O . LEU A 1 279 ? -8.081 -33.948 -45.470 1.00 74.15 301 LEU A O 1
ATOM 4265 N N . LEU A 1 280 ? -10.286 -33.595 -45.716 1.00 77.08 302 LEU A N 1
ATOM 4266 C CA . LEU A 1 280 ? -10.109 -32.185 -46.035 1.00 71.60 302 LEU A CA 1
ATOM 4267 C C . LEU A 1 280 ? -9.502 -31.412 -44.863 1.00 75.83 302 LEU A C 1
ATOM 4268 O O . LEU A 1 280 ? -8.707 -30.494 -45.071 1.00 77.33 302 LEU A O 1
ATOM 4273 N N . THR A 1 281 ? -9.857 -31.797 -43.638 1.00 73.99 303 THR A N 1
ATOM 4274 C CA . THR A 1 281 ? -9.452 -31.036 -42.453 1.00 74.99 303 THR A CA 1
ATOM 4275 C C . THR A 1 281 ? -8.741 -31.841 -41.361 1.00 69.98 303 THR A C 1
ATOM 4276 O O . THR A 1 281 ? -8.834 -31.493 -40.182 1.00 68.34 303 THR A O 1
ATOM 4280 N N . SER A 1 282 ? -8.028 -32.898 -41.735 1.00 70.36 304 SER A N 1
ATOM 4281 C CA . SER A 1 282 ? -7.323 -33.702 -40.735 1.00 74.43 304 SER A CA 1
ATOM 4282 C C . SER A 1 282 ? -5.985 -34.270 -41.244 1.00 66.20 304 SER A C 1
ATOM 4283 O O . SER A 1 282 ? -5.451 -35.233 -40.677 1.00 52.50 304 SER A O 1
ATOM 4286 N N . LEU A 1 283 ? -5.454 -33.665 -42.308 1.00 63.39 305 LEU A N 1
ATOM 4287 C CA . LEU A 1 283 ? -4.074 -33.903 -42.739 1.00 63.43 305 LEU A CA 1
ATOM 4288 C C . LEU A 1 283 ? -3.144 -32.843 -42.138 1.00 65.09 305 LEU A C 1
ATOM 4289 O O . LEU A 1 283 ? -3.462 -31.645 -42.174 1.00 61.63 305 LEU A O 1
ATOM 4295 N N . GLU B 2 1 ? -5.598 -57.977 -72.359 1.00 57.94 1002 GLU C N 1
ATOM 4296 C CA . GLU B 2 1 ? -5.649 -57.091 -71.193 1.00 69.81 1002 GLU C CA 1
ATOM 4297 C C . GLU B 2 1 ? -5.751 -55.634 -71.614 1.00 61.43 1002 GLU C C 1
ATOM 4298 O O . GLU B 2 1 ? -4.771 -55.053 -72.079 1.00 63.40 1002 GLU C O 1
ATOM 4304 N N . PRO B 2 2 ? -6.941 -55.034 -71.448 1.00 57.75 1003 PRO C N 1
ATOM 4305 C CA . PRO B 2 2 ? -7.144 -53.666 -71.926 1.00 51.15 1003 PRO C CA 1
ATOM 4306 C C . PRO B 2 2 ? -6.212 -52.690 -71.227 1.00 48.53 1003 PRO C C 1
ATOM 4307 O O . PRO B 2 2 ? -5.758 -51.741 -71.860 1.00 43.65 1003 PRO C O 1
ATOM 4318 N N . TRP B 2 3 ? -5.915 -52.935 -69.951 1.00 43.42 1004 TRP C N 1
ATOM 4319 C CA . TRP B 2 3 ? -5.127 -51.984 -69.172 1.00 34.21 1004 TRP C CA 1
ATOM 4320 C C . TRP B 2 3 ? -3.752 -51.754 -69.818 1.00 36.02 1004 TRP C C 1
ATOM 4321 O O . TRP B 2 3 ? -3.203 -50.663 -69.765 1.00 33.65 1004 TRP C O 1
ATOM 4342 N N . ALA B 2 4 ? -3.208 -52.769 -70.481 1.00 40.55 1005 ALA C N 1
ATOM 4343 C CA . ALA B 2 4 ? -1.844 -52.665 -70.999 1.00 32.64 1005 ALA C CA 1
ATOM 4344 C C . ALA B 2 4 ? -1.735 -51.640 -72.118 1.00 34.86 1005 ALA C C 1
ATOM 4345 O O . ALA B 2 4 ? -0.676 -51.041 -72.345 1.00 38.66 1005 ALA C O 1
ATOM 4352 N N . ALA B 2 5 ? -2.842 -51.412 -72.805 1.00 42.01 1006 ALA C N 1
ATOM 4353 C CA . ALA B 2 5 ? -2.874 -50.442 -73.888 1.00 39.93 1006 ALA C CA 1
ATOM 4354 C C . ALA B 2 5 ? -2.781 -49.012 -73.353 1.00 44.89 1006 ALA C C 1
ATOM 4355 O O . ALA B 2 5 ? -2.388 -48.092 -74.071 1.00 42.39 1006 ALA C O 1
ATOM 4362 N N . ALA B 2 6 ? -3.127 -48.841 -72.078 1.00 38.24 1007 ALA C N 1
ATOM 4363 C CA . ALA B 2 6 ? -3.288 -47.520 -71.475 1.00 38.44 1007 ALA C CA 1
ATOM 4364 C C . ALA B 2 6 ? -2.012 -46.933 -70.872 1.00 39.47 1007 ALA C C 1
ATOM 4365 O O . ALA B 2 6 ? -1.898 -45.718 -70.692 1.00 42.14 1007 ALA C O 1
ATOM 4372 N N . VAL B 2 7 ? -1.066 -47.792 -70.535 1.00 31.92 1008 VAL C N 1
ATOM 4373 C CA . VAL B 2 7 ? 0.132 -47.360 -69.849 1.00 31.89 1008 VAL C CA 1
ATOM 4374 C C . VAL B 2 7 ? 1.338 -47.382 -70.751 1.00 32.61 1008 VAL C C 1
ATOM 4375 O O . VAL B 2 7 ? 1.326 -48.030 -71.799 1.00 35.21 1008 VAL C O 1
ATOM 4388 N N . PRO B 2 8 ? 2.405 -46.696 -70.333 1.00 27.03 1009 PRO C N 1
ATOM 4389 C CA . PRO B 2 8 ? 3.644 -46.793 -71.103 1.00 31.87 1009 PRO C CA 1
ATOM 4390 C C . PRO B 2 8 ? 4.089 -48.250 -71.277 1.00 39.03 1009 PRO C C 1
ATOM 4391 O O . PRO B 2 8 ? 3.980 -49.027 -70.329 1.00 34.00 1009 PRO C O 1
ATOM 4402 N N . PRO B 2 9 ? 4.551 -48.639 -72.486 1.00 40.44 1010 PRO C N 1
ATOM 4403 C CA . PRO B 2 9 ? 4.904 -50.041 -72.765 1.00 34.59 1010 PRO C CA 1
ATOM 4404 C C . PRO B 2 9 ? 5.923 -50.660 -71.820 1.00 28.49 1010 PRO C C 1
ATOM 4405 O O . PRO B 2 9 ? 5.776 -51.833 -71.447 1.00 32.53 1010 PRO C O 1
ATOM 4416 N N . GLU B 2 10 ? 6.939 -49.905 -71.420 1.00 29.85 1011 GLU C N 1
ATOM 4417 C CA . GLU B 2 10 ? 7.956 -50.462 -70.528 1.00 41.80 1011 GLU C CA 1
ATOM 4418 C C . GLU B 2 10 ? 7.432 -50.753 -69.096 1.00 28.33 1011 GLU C C 1
ATOM 4419 O O . GLU B 2 10 ? 8.084 -51.460 -68.331 1.00 29.21 1011 GLU C O 1
ATOM 4431 N N . TRP B 2 11 ? 6.261 -50.230 -68.741 1.00 28.82 1012 TRP C N 1
ATOM 4432 C CA . TRP B 2 11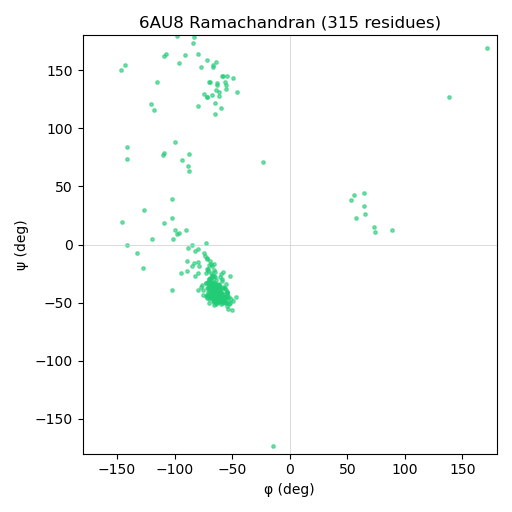 ? 5.633 -50.564 -67.460 1.00 27.99 1012 TRP C CA 1
ATOM 4433 C C . TRP B 2 11 ? 4.938 -51.911 -67.472 1.00 27.79 1012 TRP C C 1
ATOM 4434 O O . TRP B 2 11 ? 4.643 -52.476 -66.408 1.00 27.49 1012 TRP C O 1
ATOM 4455 N N . VAL B 2 12 ? 4.645 -52.434 -68.661 1.00 26.62 1013 VAL C N 1
ATOM 4456 C CA . VAL B 2 12 ? 3.728 -53.545 -68.751 1.00 24.02 1013 VAL C CA 1
ATOM 4457 C C . VAL B 2 12 ? 4.232 -54.813 -68.055 1.00 25.29 1013 VAL C C 1
ATOM 4458 O O . VAL B 2 12 ? 3.478 -55.374 -67.292 1.00 26.49 1013 VAL C O 1
ATOM 4471 N N . PRO B 2 13 ? 5.491 -55.248 -68.295 1.00 26.92 1014 PRO C N 1
ATOM 4472 C CA . PRO B 2 13 ? 5.975 -56.461 -67.594 1.00 23.68 1014 PRO C CA 1
ATOM 4473 C C . PRO B 2 13 ? 6.013 -56.289 -66.073 1.00 23.88 1014 PRO C C 1
ATOM 4474 O O . PRO B 2 13 ? 5.748 -57.228 -65.334 1.00 27.50 1014 PRO C O 1
ATOM 4485 N N . ILE B 2 14 ? 6.348 -55.083 -65.622 1.00 26.66 1015 ILE C N 1
ATOM 4486 C CA . ILE B 2 14 ? 6.394 -54.812 -64.184 1.00 24.71 1015 ILE C CA 1
ATOM 4487 C C . ILE B 2 14 ? 5.009 -54.991 -63.596 1.00 20.74 1015 ILE C C 1
ATOM 4488 O O . ILE B 2 14 ? 4.833 -55.660 -62.588 1.00 26.20 1015 ILE C O 1
ATOM 4504 N N . ILE B 2 15 ? 4.019 -54.373 -64.218 1.00 22.20 1016 ILE C N 1
ATOM 4505 C CA . ILE B 2 15 ? 2.660 -54.475 -63.723 1.00 22.89 1016 ILE C CA 1
ATOM 4506 C C . ILE B 2 15 ? 2.116 -55.889 -63.823 1.00 23.27 1016 ILE C C 1
ATOM 4507 O O . ILE B 2 15 ? 1.425 -56.346 -62.894 1.00 22.08 1016 ILE C O 1
ATOM 4523 N N . GLN B 2 16 ? 2.412 -56.590 -64.929 1.00 26.25 1017 GLN C N 1
ATOM 4524 C CA . GLN B 2 16 ? 2.064 -58.008 -65.035 1.00 23.52 1017 GLN C CA 1
ATOM 4525 C C . GLN B 2 16 ? 2.602 -58.799 -63.853 1.00 19.58 1017 GLN C C 1
ATOM 4526 O O . GLN B 2 16 ? 1.879 -59.589 -63.246 1.00 21.21 1017 GLN C O 1
ATOM 4540 N N . GLN B 2 17 ? 3.873 -58.617 -63.530 1.00 22.12 1018 GLN C N 1
ATOM 4541 C CA . GLN B 2 17 ? 4.460 -59.369 -62.416 1.00 21.95 1018 GLN C CA 1
ATOM 4542 C C . GLN B 2 17 ? 3.787 -59.013 -61.088 1.00 23.55 1018 GLN C C 1
ATOM 4543 O O . GLN B 2 17 ? 3.505 -59.863 -60.251 1.00 25.56 1018 GLN C O 1
ATOM 4557 N N . ASP B 2 18 ? 3.546 -57.722 -60.905 1.00 23.58 1019 ASP C N 1
ATOM 4558 C CA . ASP B 2 18 ? 2.936 -57.256 -59.681 1.00 21.28 1019 ASP C CA 1
ATOM 4559 C C . ASP B 2 18 ? 1.500 -57.759 -59.544 1.00 20.96 1019 ASP C C 1
ATOM 4560 O O . ASP B 2 18 ? 1.054 -58.107 -58.452 1.00 25.08 1019 ASP C O 1
ATOM 4569 N N . ILE B 2 19 ? 0.772 -57.846 -60.642 1.00 21.18 1020 ILE C N 1
ATOM 4570 C CA . ILE B 2 19 ? -0.560 -58.444 -60.597 1.00 20.08 1020 ILE C CA 1
ATOM 4571 C C . ILE B 2 19 ? -0.477 -59.900 -60.100 1.00 25.61 1020 ILE C C 1
ATOM 4572 O O . ILE B 2 19 ? -1.257 -60.336 -59.248 1.00 24.67 1020 ILE C O 1
ATOM 4588 N N . GLN B 2 20 ? 0.500 -60.644 -60.601 1.00 25.34 1021 GLN C N 1
ATOM 4589 C CA . GLN B 2 20 ? 0.650 -62.035 -60.178 1.00 24.83 1021 GLN C CA 1
ATOM 4590 C C . GLN B 2 20 ? 1.106 -62.156 -58.716 1.00 27.83 1021 GLN C C 1
ATOM 4591 O O . GLN B 2 20 ? 0.566 -62.984 -57.969 1.00 28.22 1021 GLN C O 1
ATOM 4605 N N . SER B 2 21 ? 2.101 -61.362 -58.323 1.00 28.61 1022 SER C N 1
ATOM 4606 C CA . SER B 2 21 ? 2.575 -61.338 -56.934 1.00 30.14 1022 SER C CA 1
ATOM 4607 C C . SER B 2 21 ? 1.446 -61.076 -55.933 1.00 33.40 1022 SER C C 1
ATOM 4608 O O . SER B 2 21 ? 1.380 -61.699 -54.872 1.00 33.60 1022 SER C O 1
ATOM 4616 N N . GLN B 2 22 ? 0.558 -60.153 -56.279 1.00 28.10 1023 GLN C N 1
ATOM 4617 C CA . GLN B 2 22 ? -0.535 -59.765 -55.392 1.00 33.76 1023 GLN C CA 1
ATOM 4618 C C . GLN B 2 22 ? -1.621 -60.829 -55.263 1.00 33.84 1023 GLN C C 1
ATOM 4619 O O . GLN B 2 22 ? -2.500 -60.723 -54.419 1.00 33.90 1023 GLN C O 1
ATOM 4633 N N . ARG B 2 23 ? -1.583 -61.843 -56.120 1.00 29.87 1024 ARG C N 1
ATOM 4634 C CA . ARG B 2 23 ? -2.501 -62.963 -55.992 1.00 33.80 1024 ARG C CA 1
ATOM 4635 C C . ARG B 2 23 ? -2.132 -63.788 -54.760 1.00 36.53 1024 ARG C C 1
ATOM 4636 O O . ARG B 2 23 ? -2.996 -64.418 -54.148 1.00 45.97 1024 ARG C O 1
ATOM 4657 N N . LYS B 2 24 ? -0.849 -63.797 -54.400 1.00 35.50 1025 LYS C N 1
ATOM 4658 C CA . LYS B 2 24 ? -0.385 -64.559 -53.231 1.00 46.27 1025 LYS C CA 1
ATOM 4659 C C . LYS B 2 24 ? -1.019 -64.081 -51.936 1.00 54.57 1025 LYS C C 1
ATOM 4660 O O . LYS B 2 24 ? -0.947 -62.900 -51.612 1.00 46.13 1025 LYS C O 1
ATOM 4679 N N . VAL B 2 25 ? -1.594 -65.010 -51.177 1.00 70.61 1026 VAL C N 1
ATOM 4680 C CA . VAL B 2 25 ? -2.091 -64.698 -49.837 1.00 75.26 1026 VAL C CA 1
ATOM 4681 C C . VAL B 2 25 ? -0.939 -64.304 -48.909 1.00 69.94 1026 VAL C C 1
ATOM 4682 O O . VAL B 2 25 ? -0.086 -65.136 -48.579 1.00 68.56 1026 VAL C O 1
ATOM 4686 N N . LYS B 2 26 ? -0.909 -63.033 -48.508 1.00 54.30 1027 LYS C N 1
ATOM 4687 C CA . LYS B 2 26 ? 0.103 -62.558 -47.565 1.00 57.06 1027 LYS C CA 1
ATOM 4688 C C . LYS B 2 26 ? -0.482 -61.553 -46.554 1.00 40.75 1027 LYS C C 1
ATOM 4689 O O . LYS B 2 26 ? -0.216 -60.368 -46.644 1.00 38.22 1027 LYS C O 1
ATOM 4708 N N . PRO B 2 27 ? -1.272 -62.033 -45.582 1.00 42.27 1028 PRO C N 1
ATOM 4709 C CA . PRO B 2 27 ? -2.009 -61.125 -44.682 1.00 32.00 1028 PRO C CA 1
ATOM 4710 C C . PRO B 2 27 ? -1.105 -60.130 -43.967 1.00 32.47 1028 PRO C C 1
ATOM 4711 O O . PRO B 2 27 ? -0.062 -60.511 -43.443 1.00 29.93 1028 PRO C O 1
ATOM 4722 N N . GLN B 2 28 ? -1.502 -58.859 -43.948 1.00 32.19 1029 GLN C N 1
ATOM 4723 C CA . GLN B 2 28 ? -0.736 -57.849 -43.247 1.00 25.96 1029 GLN C CA 1
ATOM 4724 C C . GLN B 2 28 ? -0.896 -58.066 -41.757 1.00 22.82 1029 GLN C C 1
ATOM 4725 O O . GLN B 2 28 ? -2.014 -58.136 -41.259 1.00 25.50 1029 GLN C O 1
ATOM 4739 N N . PRO B 2 29 ? 0.218 -58.166 -41.032 1.00 23.85 1030 PRO C N 1
ATOM 4740 C CA . PRO B 2 29 ? 0.154 -58.236 -39.571 1.00 23.93 1030 PRO C CA 1
ATOM 4741 C C . PRO B 2 29 ? -0.422 -56.931 -38.986 1.00 27.70 1030 PRO C C 1
ATOM 4742 O O . PRO B 2 29 ? -0.362 -55.910 -39.680 1.00 24.88 1030 PRO C O 1
ATOM 4753 N N . PRO B 2 30 ? -0.983 -56.967 -37.765 1.00 24.87 1031 PRO C N 1
ATOM 4754 C CA . PRO B 2 30 ? -1.510 -55.741 -37.136 1.00 20.70 1031 PRO C CA 1
ATOM 4755 C C . PRO B 2 30 ? -0.532 -54.601 -37.264 1.00 21.55 1031 PRO C C 1
ATOM 4756 O O . PRO B 2 30 ? 0.670 -54.777 -37.006 1.00 21.63 1031 PRO C O 1
ATOM 4767 N N . LEU B 2 31 ? -1.036 -53.455 -37.712 1.00 20.94 1032 LEU C N 1
ATOM 4768 C CA . LEU B 2 31 ? -0.191 -52.292 -37.977 1.00 19.20 1032 LEU C CA 1
ATOM 4769 C C . LEU B 2 31 ? 0.347 -51.670 -36.691 1.00 20.96 1032 LEU C C 1
ATOM 4770 O O . LEU B 2 31 ? -0.374 -51.552 -35.689 1.00 20.04 1032 LEU C O 1
ATOM 4786 N N . SER B 2 32 ? 1.617 -51.266 -36.738 1.00 21.02 1033 SER C N 1
ATOM 4787 C CA . SER B 2 32 ? 2.301 -50.698 -35.571 1.00 23.88 1033 SER C CA 1
ATOM 4788 C C . SER B 2 32 ? 1.750 -49.347 -35.130 1.00 21.17 1033 SER C C 1
ATOM 4789 O O . SER B 2 32 ? 1.194 -48.584 -35.923 1.00 18.91 1033 SER C O 1
ATOM 4797 N N . ASP B 2 33 ? 1.895 -49.066 -33.838 1.00 19.79 1034 ASP C N 1
ATOM 4798 C CA . ASP B 2 33 ? 1.641 -47.719 -33.296 1.00 19.19 1034 ASP C CA 1
ATOM 4799 C C . ASP B 2 33 ? 2.318 -46.669 -34.167 1.00 19.92 1034 ASP C C 1
ATOM 4800 O O . ASP B 2 33 ? 1.713 -45.640 -34.552 1.00 21.09 1034 ASP C O 1
ATOM 4809 N N . ALA B 2 34 ? 3.571 -46.935 -34.529 1.00 19.19 1035 ALA C N 1
ATOM 4810 C CA . ALA B 2 34 ? 4.345 -45.982 -35.328 1.00 20.95 1035 ALA C CA 1
ATOM 4811 C C . ALA B 2 34 ? 3.663 -45.673 -36.675 1.00 21.48 1035 ALA C C 1
ATOM 4812 O O . ALA B 2 34 ? 3.557 -44.517 -37.083 1.00 20.61 1035 ALA C O 1
ATOM 4819 N N . TYR B 2 35 ? 3.169 -46.700 -37.346 1.00 19.65 1036 TYR C N 1
ATOM 4820 C CA . TYR B 2 35 ? 2.563 -46.531 -38.647 1.00 18.28 1036 TYR C CA 1
ATOM 4821 C C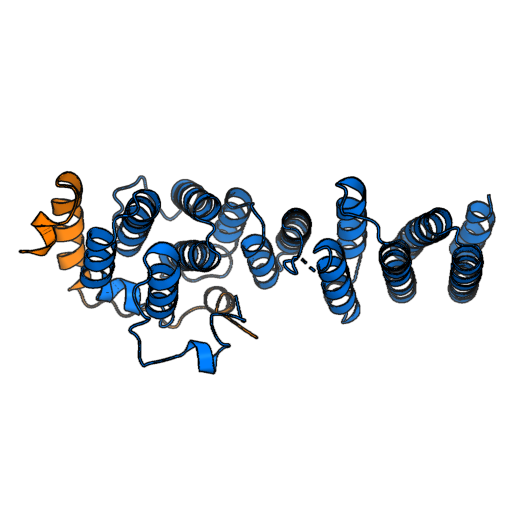 . TYR B 2 35 ? 1.220 -45.841 -38.499 1.00 19.69 1036 TYR C C 1
ATOM 4822 O O . TYR B 2 35 ? 0.895 -44.895 -39.241 1.00 18.80 1036 TYR C O 1
ATOM 4840 N N . LEU B 2 36 ? 0.432 -46.314 -37.537 1.00 17.20 1037 LEU C N 1
ATOM 4841 C CA . LEU B 2 36 ? -0.915 -45.812 -37.378 1.00 18.13 1037 LEU C CA 1
ATOM 4842 C C . LEU B 2 36 ? -0.914 -44.386 -36.863 1.00 19.66 1037 LEU C C 1
ATOM 4843 O O . LEU B 2 36 ? -1.918 -43.680 -36.983 1.00 19.43 1037 LEU C O 1
ATOM 4859 N N . SER B 2 37 ? 0.209 -43.959 -36.303 1.00 19.90 1038 SER C N 1
ATOM 4860 C CA . SER B 2 37 ? 0.287 -42.584 -35.767 1.00 23.04 1038 SER C CA 1
ATOM 4861 C C . SER B 2 37 ? 0.250 -41.577 -36.914 1.00 24.17 1038 SER C C 1
ATOM 4862 O O . SER B 2 37 ? 0.005 -40.378 -36.691 1.00 22.17 1038 SER C O 1
ATOM 4870 N N . GLY B 2 38 ? 0.512 -42.044 -38.134 1.00 17.85 1039 GLY C N 1
ATOM 4871 C CA . GLY B 2 38 ? 0.427 -41.203 -39.317 1.00 19.01 1039 GLY C CA 1
ATOM 4872 C C . GLY B 2 38 ? -0.963 -41.091 -39.907 1.00 20.55 1039 GLY C C 1
ATOM 4873 O O . GLY B 2 38 ? -1.165 -40.394 -40.899 1.00 21.03 1039 GLY C O 1
ATOM 4877 N N . MET B 2 39 ? -1.938 -41.753 -39.307 1.00 18.61 1040 MET C N 1
ATOM 4878 C CA . MET B 2 39 ? -3.313 -41.635 -39.779 1.00 17.65 1040 MET C CA 1
ATOM 4879 C C . MET B 2 39 ? -3.810 -40.217 -39.547 1.00 22.58 1040 MET C C 1
ATOM 4880 O O . MET B 2 39 ? -3.344 -39.537 -38.617 1.00 24.87 1040 MET C O 1
ATOM 4894 N N . PRO B 2 40 ? -4.791 -39.787 -40.349 1.00 22.50 1041 PRO C N 1
ATOM 4895 C CA . PRO B 2 40 ? -5.409 -38.478 -40.152 1.00 27.60 1041 PRO C CA 1
ATOM 4896 C C . PRO B 2 40 ? -6.024 -38.367 -38.776 1.00 27.29 1041 PRO C C 1
ATOM 4897 O O . PRO B 2 40 ? -6.552 -39.353 -38.239 1.00 28.63 1041 PRO C O 1
ATOM 4908 N N . ALA B 2 41 ? -5.958 -37.163 -38.222 1.00 28.38 1042 ALA C N 1
ATOM 4909 C CA . ALA B 2 41 ? -6.590 -36.875 -36.939 1.00 28.97 1042 ALA C CA 1
ATOM 4910 C C . ALA B 2 41 ? -7.069 -35.431 -36.941 1.00 42.89 1042 ALA C C 1
ATOM 4911 O O . ALA B 2 41 ? -6.489 -34.582 -37.610 1.00 45.61 1042 ALA C O 1
ATOM 4918 N N . LYS B 2 42 ? -8.138 -35.161 -36.210 1.00 58.53 1043 LYS C N 1
ATOM 4919 C CA . LYS B 2 42 ? -8.702 -33.816 -36.169 1.00 62.92 1043 LYS C CA 1
ATOM 4920 C C . LYS B 2 42 ? -7.817 -32.886 -35.346 1.00 49.35 1043 LYS C C 1
ATOM 4921 O O . LYS B 2 42 ? -7.200 -33.316 -34.368 1.00 49.10 1043 LYS C O 1
#

Organism: Homo sapiens (NCBI:txid9606)

Secondary structure (DSSP, 8-state):
-HHHHHHHHHHTT-HHHHHHHHHHHHHHHHHTT-HHHHHHHHHHHHHHHHHTT-HHHHHHHHHHHHHHHHHTTPPP-HHHHHHHHHHHHHS-TT-HHHHHHHHHHHHHHHT---SPPHHHHHHHHHHHHHTT-HHHHHHHHHTSS-HHHHHHHHHHHHHHHS-GGGHHHHHHHHHHHHHHTT-HHHHHHHHHHHHHH-TT--S-SS-SSHHHHHHHHHHHHHHTT-HHHHHHHHHHTHHHHTTSTTHHHHHHHHHHHHH-PPP--S--HHHHH--GGG--/-HHHHHS-GGGHHHHHHHHHHTTS--PPPPPPHHHHTTS---

B-factor: mean 34.48, std 15.03, range [16.04, 140.82]

InterPro domains:
  IPR007317 Golgi to ER traffic protein 4 [PF04190] (56-302)
  IPR007317 Golgi to ER traffic protein 4 [PTHR12875] (7-311)
  IPR011990 Tetratricopeptide-like helical domain superfamily [G3DSA:1.25.40.10] (15-307)

Nearest PDB structures (foldseek):
  6au8-assembly1_A  TM=1.004E+00  e=2.765E-36  Homo sapiens
  7ru9-assembly1_C  TM=9.723E-01  e=2.582E-28  Homo sapiens
  3lpz-assembly1_A  TM=8.679E-01  e=3.438E-12  Thermochaetoides thermophila DSM 1495
  5bwk-assembly1_E  TM=8.532E-01  e=1.305E-10  Saccharomyces cerevisiae S288C
  4pwx-assembly1_C  TM=8.504E-01  e=6.790E-10  Saccharomyces cerevisiae S288C

Foldseek 3Di:
DVLVVLLVCVVVVVLVVSLVVLVVVLVVCVVVVVLVVSLVSLLVVLVSCLVVVNQVSSLVSLVSNLVSCVVVVPADDPVVLVSLLVSLLSHDPPDVSSVVSVVSQQQSHCSVCRGRAQVSLQSNLVSCLVVVVLVSSLVSPLSHLALLVNLVSLLVCCVPPNDPVCLLVSLLVSLLSSLLVVNLPSSVNNLVNNQVPRPPHDDDDVGPDLSNNLSVQCSVCLVVLPLVSLVVSCVVCVVVQVVDVCSLVSSQSSCCVRPNDHRDDPDPVCVVVPPSVPDD/DVVCVVDDVVCVVVVVVVVVVVVDDDDDDPDDPVVCVPDDDD

Sequence (322 aa):
RVEGKLRASVEKGDYYEAHQMYRTLFFRYMSQSKHTEARELMYSGALLFFSHGQQNSAADLSMLVLESLEKAEVEVADELLENLAKVFSLMDPNSPERVTFVSRALKWSSGGGKLGHPRLHQLLALTLWKEQNYCESRYHFLHSADGEGCANMLVEYSSTSRGFRSEVDMFVAQAVLQFLCLKNKSSASVVFTTYTQKHPSIEDGPPFVEPLLNFIWFLLLAVDGGKLTVFTVLCEQYQPSLRRDPMYNEYLDRIGQLFFGVPPKQTSSYGGLLGNLLTSLEPWAAAVPPEWVPIIQQDIQSQRKVKPQPPLSDAYLSGMPAK

Radius of gyration: 24.05 Å; Cα contacts (8 Å, |Δi|>4): 393; chains: 2; bounding box: 40×68×66 Å